Protein AF-B0C3Y3-F1 (afdb_monomer)

pLDDT: mean 76.63, std 17.29, range [34.5, 96.25]

Secondary structure (DSSP, 8-state):
-PPPPHHHHHHHHHHHHHHT---HHHHHHHHHHHHH-TTHHHHHHHHHHHHHHHHHHS---PPPHHHHHHHHHHHHHTTS-----------TT-SSS-SSHHHHHHHHHHHHHHHHHHHHHHHHHHHHHHHHHHTS-----------------HHHHHHHHHHHHHHHHHHHHHHHTGGGS-SEE-S-HHHHHHHHHTTS---S-EEEE-SS-EEEEEEEEEEETTEEEEEEEEEETTTEEEEEEEEE--SS--S----SSPEEE--TTS-EEEEEE-SSEEEEEEES--HHHHHHHHHSEEEE--

Structure (mmCIF, N/CA/C/O backbone):
data_AF-B0C3Y3-F1
#
_entry.id   AF-B0C3Y3-F1
#
loop_
_atom_site.group_PDB
_atom_site.id
_atom_site.type_symbol
_atom_site.label_atom_id
_atom_site.label_alt_id
_atom_site.label_comp_id
_atom_site.label_asym_id
_atom_site.label_entity_id
_atom_site.label_seq_id
_atom_site.pdbx_PDB_ins_code
_atom_site.Cartn_x
_atom_site.Cartn_y
_atom_site.Cartn_z
_atom_site.occupancy
_atom_site.B_iso_or_equiv
_atom_site.auth_seq_id
_atom_site.auth_comp_id
_atom_site.auth_asym_id
_atom_site.auth_atom_id
_atom_site.pdbx_PDB_model_num
ATOM 1 N N . MET A 1 1 ? 29.833 -13.626 37.770 1.00 50.88 1 MET A N 1
ATOM 2 C CA . MET A 1 1 ? 28.924 -13.209 36.690 1.00 50.88 1 MET A CA 1
ATOM 3 C C . MET A 1 1 ? 28.520 -11.794 37.023 1.00 50.88 1 MET A C 1
ATOM 5 O O . MET A 1 1 ? 27.869 -11.599 38.037 1.00 50.88 1 MET A O 1
ATOM 9 N N . VAL A 1 2 ? 29.084 -10.821 36.314 1.00 52.88 2 VAL A N 1
ATOM 10 C CA . VAL A 1 2 ? 28.681 -9.417 36.439 1.00 52.88 2 VAL A CA 1
ATOM 11 C C . VAL A 1 2 ? 27.535 -9.266 35.455 1.00 52.88 2 VAL A C 1
ATOM 13 O O . VAL A 1 2 ? 27.749 -9.551 34.278 1.00 52.88 2 VAL A O 1
ATOM 16 N N . ASP A 1 3 ? 26.340 -8.926 35.932 1.00 60.44 3 ASP A N 1
ATOM 17 C CA . ASP A 1 3 ? 25.244 -8.587 35.026 1.00 60.44 3 ASP A CA 1
ATOM 18 C C . ASP A 1 3 ? 25.694 -7.401 34.163 1.00 60.44 3 ASP A C 1
ATOM 20 O O . ASP A 1 3 ? 26.175 -6.403 34.721 1.00 60.44 3 ASP A O 1
ATOM 24 N N . PRO A 1 4 ? 25.614 -7.501 32.825 1.00 61.62 4 PRO A N 1
ATOM 25 C CA . PRO A 1 4 ? 25.906 -6.370 31.965 1.00 61.62 4 PRO A CA 1
ATOM 26 C C . PRO A 1 4 ? 24.985 -5.216 32.357 1.00 61.62 4 PRO A C 1
ATOM 28 O O . PRO A 1 4 ? 23.814 -5.403 32.695 1.00 61.62 4 PRO A O 1
ATOM 31 N N . THR A 1 5 ? 25.524 -4.000 32.355 1.00 74.31 5 THR A N 1
ATOM 32 C CA . THR A 1 5 ? 24.697 -2.818 32.581 1.00 74.31 5 THR A CA 1
ATOM 33 C C . THR A 1 5 ? 23.602 -2.758 31.505 1.00 74.31 5 THR A C 1
ATOM 35 O O . THR A 1 5 ? 23.842 -3.192 30.377 1.00 74.31 5 THR A O 1
ATOM 38 N N . PRO A 1 6 ? 22.413 -2.198 31.800 1.00 75.62 6 PRO A N 1
ATOM 39 C CA . PRO A 1 6 ? 21.292 -2.172 30.853 1.00 75.62 6 PRO A CA 1
ATOM 40 C C . PRO A 1 6 ? 21.661 -1.609 29.471 1.00 75.62 6 PRO A C 1
ATOM 42 O O . PRO A 1 6 ? 21.213 -2.116 28.451 1.00 75.62 6 PRO A O 1
ATOM 45 N N . HIS A 1 7 ? 22.558 -0.618 29.440 1.00 79.25 7 HIS A N 1
ATOM 46 C CA . HIS A 1 7 ? 23.090 -0.041 28.205 1.00 79.25 7 HIS A CA 1
ATOM 47 C C . HIS A 1 7 ? 23.823 -1.054 27.316 1.00 79.25 7 HIS A C 1
ATOM 49 O O . HIS A 1 7 ? 23.610 -1.073 26.110 1.00 79.25 7 HIS A O 1
ATOM 55 N N . HIS A 1 8 ? 24.639 -1.930 27.901 1.00 84.31 8 HIS A N 1
ATOM 56 C CA . HIS A 1 8 ? 25.396 -2.920 27.138 1.00 84.31 8 HIS A CA 1
ATOM 57 C C . HIS A 1 8 ? 24.478 -3.979 26.513 1.00 84.31 8 HIS A C 1
ATOM 59 O O . HIS A 1 8 ? 24.743 -4.462 25.416 1.00 84.31 8 HIS A O 1
ATOM 65 N N . ARG A 1 9 ? 23.373 -4.332 27.187 1.00 90.50 9 ARG A N 1
ATOM 66 C CA . ARG A 1 9 ? 22.387 -5.272 26.634 1.00 90.50 9 ARG A CA 1
ATOM 67 C C . ARG A 1 9 ? 21.650 -4.676 25.432 1.00 90.50 9 ARG A C 1
ATOM 69 O O . ARG A 1 9 ? 21.384 -5.389 24.471 1.00 90.50 9 ARG A O 1
ATOM 76 N N . PHE A 1 10 ? 21.366 -3.374 25.458 1.00 90.50 10 PHE A N 1
ATOM 77 C CA . PHE A 1 10 ? 20.758 -2.675 24.324 1.00 90.50 10 PHE A CA 1
ATOM 78 C C . PHE A 1 10 ? 21.654 -2.674 23.088 1.00 90.50 10 PHE A C 1
ATOM 80 O O . PHE A 1 10 ? 21.187 -3.021 22.005 1.00 90.50 10 PHE A O 1
ATOM 87 N N . GLU A 1 11 ? 22.931 -2.335 23.257 1.00 91.06 11 GLU A N 1
ATOM 88 C CA . GLU A 1 11 ? 23.907 -2.332 22.163 1.00 91.06 11 GLU A CA 1
ATOM 89 C C . GLU A 1 11 ? 24.081 -3.733 21.560 1.00 91.06 11 GLU A C 1
ATOM 91 O O . GLU A 1 11 ? 24.087 -3.890 20.341 1.00 91.06 11 GLU A O 1
ATOM 96 N N . GLU A 1 12 ? 24.154 -4.768 22.403 1.00 93.75 12 GLU A N 1
ATOM 97 C CA . GLU A 1 12 ? 24.284 -6.160 21.965 1.00 93.75 12 GLU A CA 1
ATOM 98 C C . GLU A 1 12 ? 23.075 -6.621 21.138 1.00 93.75 12 GLU A C 1
ATOM 100 O O . GLU A 1 12 ? 23.244 -7.161 20.041 1.00 93.75 12 GLU A O 1
ATOM 105 N N . LEU A 1 13 ? 21.856 -6.362 21.624 1.00 94.81 13 LEU A N 1
ATOM 106 C CA . LEU A 1 13 ? 20.635 -6.724 20.905 1.00 94.81 13 LEU A CA 1
ATOM 107 C C . LEU A 1 13 ? 20.490 -5.930 19.600 1.00 94.81 13 LEU A C 1
ATOM 109 O O . LEU A 1 13 ? 20.121 -6.504 18.577 1.00 94.81 13 LEU A O 1
ATOM 113 N N . ALA A 1 14 ? 20.819 -4.634 19.597 1.00 93.44 14 ALA A N 1
ATOM 114 C CA . ALA A 1 14 ? 20.788 -3.809 18.392 1.00 93.44 14 ALA A CA 1
ATOM 115 C C . ALA A 1 14 ? 21.810 -4.294 17.347 1.00 93.44 14 ALA A C 1
ATOM 117 O O . ALA A 1 14 ? 21.458 -4.498 16.183 1.00 93.44 14 ALA A O 1
ATO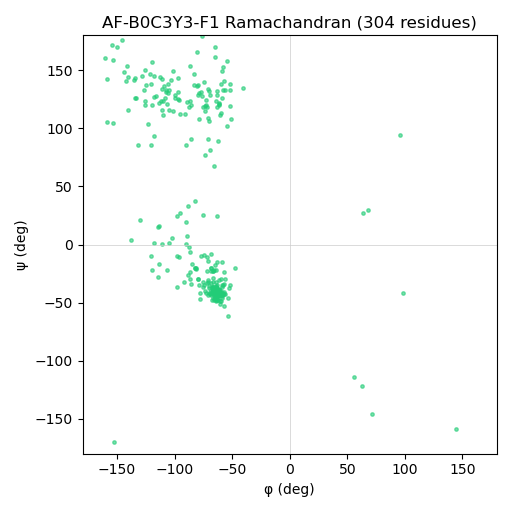M 118 N N . ALA A 1 15 ? 23.050 -4.575 17.755 1.00 93.75 15 ALA A N 1
ATOM 119 C CA . ALA A 1 15 ? 24.080 -5.118 16.872 1.00 93.75 15 ALA A CA 1
ATOM 120 C C . ALA A 1 15 ? 23.694 -6.498 16.324 1.00 93.75 15 ALA A C 1
ATOM 122 O O . ALA A 1 15 ? 23.781 -6.733 15.116 1.00 93.75 15 ALA A O 1
ATOM 123 N N . GLY A 1 16 ? 23.204 -7.397 17.181 1.00 92.75 16 GLY A N 1
ATOM 124 C CA . GLY A 1 16 ? 22.713 -8.706 16.758 1.00 92.75 16 GLY A CA 1
ATOM 125 C C . GLY A 1 16 ? 21.525 -8.597 15.798 1.00 92.75 16 GLY A C 1
ATOM 126 O O . GLY A 1 16 ? 21.456 -9.342 14.817 1.00 92.75 16 GLY A O 1
ATOM 127 N N . TYR A 1 17 ? 20.620 -7.637 16.017 1.00 91.56 17 TYR A N 1
ATOM 128 C CA . TYR A 1 17 ? 19.460 -7.393 15.155 1.00 91.56 17 TYR A CA 1
ATOM 129 C C . TYR A 1 17 ? 19.869 -6.956 13.746 1.00 91.56 17 TYR A C 1
ATOM 131 O O . TYR A 1 17 ? 19.309 -7.446 12.753 1.00 91.56 17 TYR A O 1
ATOM 139 N N . VAL A 1 18 ? 20.838 -6.042 13.661 1.00 91.38 18 VAL A N 1
ATOM 140 C CA . VAL A 1 18 ? 21.361 -5.510 12.398 1.00 91.38 18 VAL A CA 1
ATOM 141 C C . VAL A 1 18 ? 22.145 -6.585 11.641 1.00 91.38 18 VAL A C 1
ATOM 143 O O . VAL A 1 18 ? 21.937 -6.775 10.445 1.00 91.38 18 VAL A O 1
ATOM 146 N N . LEU A 1 19 ? 22.971 -7.361 12.345 1.00 90.25 19 LEU A N 1
ATOM 147 C CA . LEU A 1 19 ? 23.747 -8.461 11.762 1.00 90.25 19 LEU A CA 1
ATOM 148 C C . LEU A 1 19 ? 22.903 -9.704 11.429 1.00 90.25 19 LEU A C 1
ATOM 150 O O . LEU A 1 19 ? 23.406 -10.630 10.795 1.00 90.25 19 LEU A O 1
ATOM 154 N N . GLY A 1 20 ? 21.633 -9.745 11.848 1.00 87.56 20 GLY A N 1
ATOM 155 C CA . GLY A 1 20 ? 20.754 -10.900 11.650 1.00 87.56 20 GLY A CA 1
ATOM 156 C C . GLY A 1 20 ? 21.170 -12.128 12.466 1.00 87.56 20 GLY A C 1
ATOM 157 O O . GLY A 1 20 ? 20.936 -13.252 12.030 1.00 87.56 20 GLY A O 1
ATOM 158 N N . ASN A 1 21 ? 21.798 -11.912 13.624 1.00 92.88 21 ASN A N 1
ATOM 159 C CA . ASN A 1 21 ? 22.369 -12.948 14.486 1.00 92.88 21 ASN A CA 1
ATOM 160 C C . ASN A 1 21 ? 21.648 -13.083 15.843 1.00 92.88 21 ASN A C 1
ATOM 162 O O . ASN A 1 21 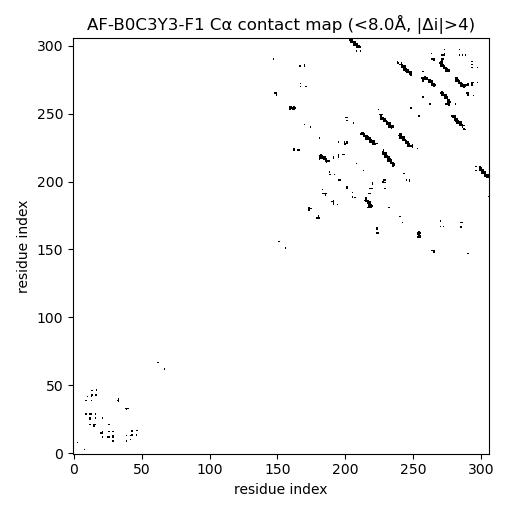? 22.206 -13.672 16.760 1.00 92.88 21 ASN A O 1
ATOM 166 N N . LEU A 1 22 ? 20.436 -12.535 15.985 1.00 88.38 22 LEU A N 1
ATOM 167 C CA . LEU A 1 22 ? 19.610 -12.786 17.171 1.00 88.38 22 LEU A CA 1
ATOM 168 C C . LEU A 1 22 ? 18.921 -14.139 17.064 1.00 88.38 22 LEU A C 1
ATOM 170 O O . LEU A 1 22 ? 18.356 -14.476 16.015 1.00 88.38 22 LEU A O 1
ATOM 174 N N . ASP A 1 23 ? 18.900 -14.878 18.166 1.00 89.06 23 ASP A N 1
ATOM 175 C CA . ASP A 1 23 ? 18.015 -16.028 18.284 1.00 89.06 23 ASP A CA 1
ATOM 176 C C . ASP A 1 23 ? 16.551 -15.606 18.536 1.00 89.06 23 ASP A C 1
ATOM 178 O O . ASP A 1 23 ? 16.190 -14.426 18.565 1.00 89.06 23 ASP A O 1
ATOM 182 N N . SER A 1 24 ? 15.657 -16.589 18.651 1.00 80.69 24 SER A N 1
ATOM 183 C CA . SER A 1 24 ? 14.227 -16.323 18.834 1.00 80.69 24 SER A CA 1
ATOM 184 C C . SER A 1 24 ? 13.877 -15.672 20.174 1.00 80.69 24 SER A C 1
ATOM 186 O O . SER A 1 24 ? 12.865 -14.976 20.247 1.00 80.69 24 SER A O 1
ATOM 188 N N . GLU A 1 25 ? 14.657 -15.929 21.224 1.00 91.56 25 GLU A N 1
ATOM 189 C CA . GLU A 1 25 ? 14.440 -15.369 22.561 1.00 91.56 25 GLU A CA 1
ATOM 190 C C . GLU A 1 25 ? 14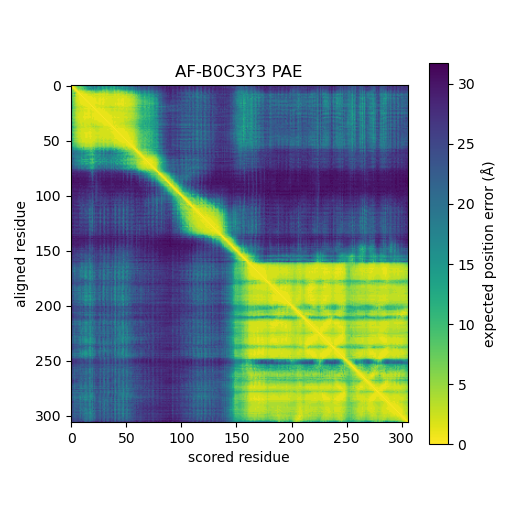.927 -13.918 22.598 1.00 91.56 25 GLU A C 1
ATOM 192 O O . GLU A 1 25 ? 14.169 -13.017 22.960 1.00 91.56 25 GLU A O 1
ATOM 197 N N . GLU A 1 26 ? 16.128 -13.669 22.080 1.00 92.62 26 GLU A N 1
ATOM 198 C CA . GLU A 1 26 ? 16.718 -12.334 21.972 1.00 92.62 26 GLU A CA 1
ATOM 199 C C . GLU A 1 26 ? 15.926 -11.414 21.033 1.00 92.62 26 GLU A C 1
ATOM 201 O O . GLU A 1 26 ? 15.759 -10.227 21.307 1.00 92.62 26 GLU A O 1
ATOM 206 N N . MET A 1 27 ? 15.379 -11.948 19.935 1.00 90.69 27 MET A N 1
ATOM 207 C CA . MET A 1 27 ? 14.507 -11.184 19.037 1.00 90.69 27 MET A CA 1
ATOM 208 C C . MET A 1 27 ? 13.215 -10.742 19.736 1.00 90.69 27 MET A C 1
ATOM 210 O O . MET A 1 27 ? 12.735 -9.632 19.495 1.00 90.69 27 MET A O 1
ATOM 214 N N . ALA A 1 28 ? 12.637 -11.592 20.590 1.00 86.19 28 ALA A N 1
ATOM 215 C CA . ALA A 1 28 ? 11.439 -11.245 21.349 1.00 86.19 28 ALA A CA 1
ATOM 216 C C . ALA A 1 28 ? 11.746 -10.175 22.410 1.00 86.19 28 ALA A C 1
ATOM 218 O O . ALA A 1 28 ? 10.988 -9.213 22.543 1.00 86.19 28 ALA A O 1
ATOM 219 N N . GLU A 1 29 ? 12.881 -10.307 23.101 1.00 92.69 29 GLU A N 1
ATOM 220 C CA . GLU A 1 29 ? 13.386 -9.313 24.054 1.00 92.69 29 GLU A CA 1
ATOM 221 C C . GLU A 1 29 ? 13.623 -7.958 23.371 1.00 92.69 29 GLU A C 1
ATOM 223 O O . GLU A 1 29 ? 13.107 -6.935 23.822 1.00 92.69 29 GLU A O 1
ATOM 228 N N . PHE A 1 30 ? 14.316 -7.951 22.228 1.00 90.44 30 PHE A N 1
ATOM 229 C CA . PHE A 1 30 ? 14.559 -6.742 21.443 1.00 90.44 30 PHE A CA 1
ATOM 230 C C . PHE A 1 30 ? 13.251 -6.064 21.011 1.00 90.44 30 PHE A C 1
ATOM 232 O O . PHE A 1 30 ? 13.114 -4.851 21.151 1.00 90.44 30 PHE A O 1
ATOM 239 N N . GLN A 1 31 ? 12.262 -6.827 20.530 1.00 83.31 31 GLN A N 1
ATOM 240 C CA . GLN A 1 31 ? 10.962 -6.273 20.132 1.00 83.31 31 GLN A CA 1
ATOM 241 C C . GLN A 1 31 ? 10.204 -5.652 21.305 1.00 83.31 31 GLN A C 1
ATOM 243 O O . GLN A 1 31 ? 9.592 -4.597 21.137 1.00 83.31 31 GLN A O 1
ATOM 248 N N . GLN A 1 32 ? 10.241 -6.280 22.481 1.00 88.38 32 GLN A N 1
ATOM 249 C CA . GLN A 1 32 ? 9.617 -5.722 23.676 1.00 88.38 32 GLN A CA 1
ATOM 250 C C . GLN A 1 32 ? 10.302 -4.412 24.086 1.00 88.38 32 GLN A C 1
ATOM 252 O O . GLN A 1 32 ? 9.635 -3.393 24.270 1.00 88.38 32 GLN A O 1
ATOM 257 N N . LEU A 1 33 ? 11.633 -4.415 24.155 1.00 90.62 33 LEU A N 1
ATOM 258 C CA . LEU A 1 33 ? 12.414 -3.238 24.527 1.00 90.62 33 LEU A CA 1
ATOM 259 C C . LEU A 1 33 ? 12.262 -2.096 23.520 1.00 90.62 33 LEU A C 1
ATOM 261 O O . LEU A 1 33 ? 12.193 -0.941 23.923 1.00 90.62 33 LEU A O 1
ATOM 265 N N . ALA A 1 34 ? 12.134 -2.395 22.228 1.00 85.50 34 ALA A N 1
ATOM 266 C CA . ALA A 1 34 ? 11.924 -1.395 21.185 1.00 85.50 34 ALA A CA 1
ATOM 267 C C . ALA A 1 34 ? 10.558 -0.685 21.282 1.00 85.50 34 ALA A C 1
ATOM 269 O O . ALA A 1 34 ? 10.409 0.427 20.773 1.00 85.50 34 ALA A O 1
ATOM 270 N N . VAL A 1 35 ? 9.560 -1.303 21.929 1.00 82.38 35 VAL A N 1
ATOM 271 C CA . VAL A 1 35 ? 8.275 -0.653 22.249 1.00 82.38 35 VAL A CA 1
ATOM 272 C C . VAL A 1 35 ? 8.425 0.277 23.452 1.00 82.38 35 VAL A C 1
ATOM 274 O O . VAL A 1 35 ? 7.875 1.377 23.453 1.00 82.38 35 VAL A O 1
ATOM 277 N N . GLU A 1 36 ? 9.166 -0.158 24.470 1.00 87.44 36 GLU A N 1
ATOM 278 C CA . GLU A 1 36 ? 9.380 0.597 25.710 1.00 87.44 36 GLU A CA 1
ATOM 279 C C . GLU A 1 36 ? 10.365 1.768 25.519 1.00 87.44 36 GLU A C 1
ATOM 281 O O . GLU A 1 36 ? 10.204 2.829 26.126 1.00 87.44 36 GLU A O 1
ATOM 286 N N . HIS A 1 37 ? 11.345 1.608 24.626 1.00 88.94 37 HIS A N 1
ATOM 287 C CA . HIS A 1 37 ? 12.416 2.562 24.351 1.00 88.94 37 HIS A CA 1
ATOM 288 C C . HIS A 1 37 ? 12.584 2.797 22.841 1.00 88.94 37 HIS A C 1
ATOM 290 O O . HIS A 1 37 ? 13.457 2.195 22.213 1.00 88.94 37 HIS A O 1
ATOM 296 N N . PRO A 1 38 ? 11.810 3.723 22.241 1.00 82.31 38 PRO A N 1
ATOM 297 C CA . PRO A 1 38 ? 11.892 4.014 20.808 1.00 82.31 38 PRO A CA 1
ATOM 298 C C . PRO A 1 38 ? 13.286 4.439 20.315 1.00 82.31 38 PRO A C 1
ATOM 300 O O . PRO A 1 38 ? 13.600 4.221 19.150 1.00 82.31 38 PRO A O 1
ATOM 303 N N . SER A 1 39 ? 14.143 4.974 21.195 1.00 84.81 39 SER A N 1
ATOM 304 C CA . SER A 1 39 ? 15.531 5.349 20.880 1.00 84.81 39 SER A CA 1
ATOM 305 C C . SER A 1 39 ? 16.426 4.166 20.483 1.00 84.81 39 SER A C 1
ATOM 307 O O . SER A 1 39 ? 17.491 4.374 19.915 1.00 84.81 39 SER A O 1
ATOM 309 N N . LEU A 1 40 ? 16.012 2.918 20.744 1.00 87.06 40 LEU A N 1
ATOM 310 C CA . LEU A 1 40 ? 16.697 1.726 20.222 1.00 87.06 40 LEU A CA 1
ATOM 311 C C . LEU A 1 40 ? 16.725 1.698 18.689 1.00 87.06 40 LEU A C 1
ATOM 313 O O . LEU A 1 40 ? 17.664 1.163 18.102 1.00 87.06 40 LEU A O 1
ATOM 317 N N . TRP A 1 41 ? 15.721 2.284 18.031 1.00 83.62 41 TRP A N 1
ATOM 318 C CA . TRP A 1 41 ? 15.701 2.374 16.573 1.00 83.62 41 TRP A CA 1
ATOM 319 C C . TRP A 1 41 ? 16.742 3.351 16.030 1.00 83.62 41 TRP A C 1
ATOM 321 O O . TRP A 1 41 ? 17.278 3.104 14.951 1.00 83.62 41 TRP A O 1
ATOM 331 N N . ASP A 1 42 ? 17.076 4.397 16.790 1.00 83.69 42 ASP A N 1
ATOM 332 C CA . ASP A 1 42 ? 18.140 5.336 16.427 1.00 83.69 42 ASP A CA 1
ATOM 333 C C . ASP A 1 42 ? 19.511 4.638 16.463 1.00 83.69 42 ASP A C 1
ATOM 335 O O . ASP A 1 42 ? 20.316 4.794 15.544 1.00 83.69 42 ASP A O 1
ATOM 339 N N . GLU A 1 43 ? 19.745 3.789 17.470 1.00 88.12 43 GLU A N 1
ATOM 340 C CA . GLU A 1 43 ? 20.974 2.990 17.589 1.00 88.12 43 GLU A CA 1
ATOM 341 C C . GLU A 1 43 ? 21.104 1.971 16.445 1.00 88.12 43 GLU A C 1
ATOM 343 O O . GLU A 1 43 ? 22.147 1.861 15.800 1.00 88.12 43 GLU A O 1
ATOM 348 N N . VAL A 1 44 ? 20.013 1.265 16.125 1.00 90.44 44 VAL A N 1
ATOM 349 C CA . VAL A 1 44 ? 19.956 0.348 14.974 1.00 90.44 44 VAL A CA 1
ATOM 350 C C . VAL A 1 44 ? 20.254 1.075 13.664 1.00 90.44 44 VAL A C 1
ATOM 352 O O . VAL A 1 44 ? 20.976 0.538 12.822 1.00 90.44 44 VAL A O 1
ATOM 355 N N . ALA A 1 45 ? 19.726 2.288 13.484 1.00 82.19 45 ALA A N 1
ATOM 356 C CA . ALA A 1 45 ? 19.988 3.089 12.294 1.00 82.19 45 ALA A CA 1
ATOM 357 C C . ALA A 1 45 ? 21.476 3.467 12.178 1.00 82.19 45 ALA A C 1
ATOM 359 O O . ALA A 1 45 ? 22.060 3.286 11.109 1.00 82.19 45 ALA A O 1
ATOM 360 N N . GLY A 1 46 ? 22.109 3.906 13.272 1.00 87.88 46 GLY A N 1
ATOM 361 C CA . GLY A 1 46 ? 23.540 4.241 13.288 1.00 87.88 46 GLY A CA 1
ATOM 362 C C . GLY A 1 46 ? 24.454 3.033 13.034 1.00 87.88 46 GLY A C 1
ATOM 363 O O . GLY A 1 46 ? 25.432 3.116 12.281 1.00 87.88 46 GLY A O 1
ATOM 364 N N . LEU A 1 47 ? 24.115 1.873 13.604 1.00 91.06 47 LEU A N 1
ATOM 365 C CA . LEU A 1 47 ? 24.836 0.620 13.360 1.00 91.06 47 LEU A CA 1
ATOM 366 C C . LEU A 1 47 ? 24.705 0.154 11.904 1.00 91.06 47 LEU A C 1
ATOM 368 O O . LEU A 1 47 ? 25.682 -0.313 11.314 1.00 91.06 47 LEU A O 1
ATOM 372 N N . GLN A 1 48 ? 23.522 0.310 11.305 1.00 82.69 48 GLN A N 1
ATOM 373 C CA . GLN A 1 48 ? 23.305 -0.006 9.894 1.00 82.69 48 GLN A CA 1
ATOM 374 C C . GLN A 1 48 ? 24.125 0.910 8.979 1.00 82.69 48 GLN A C 1
ATOM 376 O O . GLN A 1 48 ? 24.793 0.413 8.076 1.00 82.69 48 GLN A O 1
ATOM 381 N N . GLU A 1 49 ? 24.134 2.221 9.239 1.00 83.31 49 GLU A N 1
ATOM 382 C CA . GLU A 1 49 ? 24.949 3.178 8.479 1.00 83.31 49 GLU A CA 1
ATOM 383 C C . GLU A 1 49 ? 26.435 2.793 8.524 1.00 83.31 49 GLU A C 1
ATOM 385 O O . GLU A 1 49 ? 27.123 2.778 7.503 1.00 83.31 49 GLU A O 1
ATOM 390 N N . THR A 1 50 ? 26.922 2.387 9.698 1.00 91.44 50 THR A N 1
ATOM 391 C CA . THR A 1 50 ? 28.305 1.922 9.865 1.00 91.44 50 THR A CA 1
ATOM 392 C C . THR A 1 50 ? 28.596 0.667 9.033 1.00 91.44 50 THR A C 1
ATOM 394 O O . THR A 1 50 ? 29.664 0.563 8.425 1.00 91.44 50 THR A O 1
ATOM 397 N N . LEU A 1 51 ? 27.658 -0.283 8.969 1.00 87.25 51 LEU A N 1
ATOM 398 C CA . LEU A 1 51 ? 27.795 -1.495 8.154 1.00 87.25 51 LEU A CA 1
ATOM 399 C C . LEU A 1 51 ? 27.811 -1.201 6.654 1.00 87.25 51 LEU A C 1
ATOM 401 O O . LEU A 1 51 ? 28.607 -1.804 5.932 1.00 87.25 51 LEU A O 1
ATOM 405 N N . ASP A 1 52 ? 27.004 -0.247 6.200 1.00 81.69 52 ASP A N 1
ATOM 406 C CA . ASP A 1 52 ? 26.936 0.160 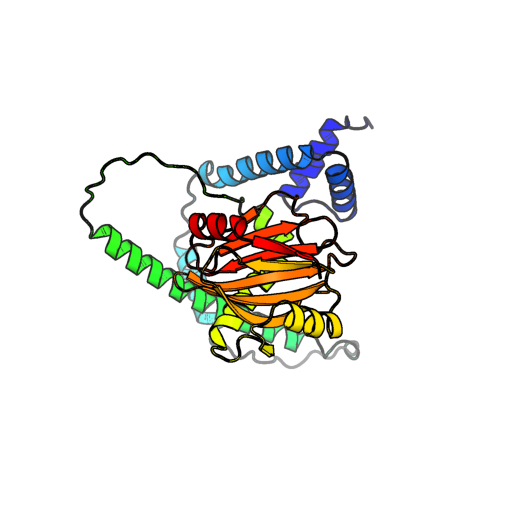4.793 1.00 81.69 52 ASP A CA 1
ATOM 407 C C . ASP A 1 52 ? 28.241 0.827 4.322 1.00 81.69 52 ASP A C 1
ATOM 409 O O . ASP A 1 52 ? 28.572 0.800 3.133 1.00 81.69 52 ASP A O 1
ATOM 413 N N . LEU A 1 53 ? 29.031 1.372 5.254 1.00 87.94 53 LEU A N 1
ATOM 414 C CA . LEU A 1 53 ? 30.352 1.938 4.979 1.00 87.94 53 LEU A CA 1
ATOM 415 C C . LEU A 1 53 ? 31.467 0.881 4.901 1.00 87.94 53 LEU A C 1
ATOM 417 O O . LEU A 1 53 ? 32.504 1.139 4.279 1.00 87.94 53 LEU A O 1
ATOM 421 N N . LEU A 1 54 ? 31.282 -0.316 5.475 1.00 85.25 54 LEU A N 1
ATOM 422 C CA . LEU A 1 54 ? 32.330 -1.349 5.506 1.00 85.25 54 LEU A CA 1
ATOM 423 C C . LEU A 1 54 ? 32.838 -1.772 4.120 1.00 85.25 54 LEU A C 1
ATOM 425 O O . LEU A 1 54 ? 34.056 -1.887 3.973 1.00 85.25 54 LEU A O 1
ATOM 429 N N . PRO A 1 55 ? 31.994 -1.974 3.087 1.00 83.81 55 PRO A N 1
ATOM 430 C CA . PRO A 1 55 ? 32.470 -2.344 1.756 1.00 83.81 55 PRO A CA 1
ATOM 431 C C . PRO A 1 55 ? 33.480 -1.353 1.164 1.00 83.81 55 PRO A C 1
ATOM 433 O O . PRO A 1 55 ? 34.354 -1.766 0.409 1.00 83.81 55 PRO A O 1
ATOM 436 N N . PHE A 1 56 ? 33.396 -0.070 1.528 1.00 80.00 56 PHE A N 1
ATOM 437 C CA . PHE A 1 56 ? 34.307 0.975 1.051 1.00 80.00 56 PHE A CA 1
ATOM 438 C C . PHE A 1 56 ? 35.626 1.032 1.830 1.00 80.00 56 PHE A C 1
ATOM 440 O O . PHE A 1 56 ? 36.612 1.573 1.334 1.00 80.00 56 PHE A O 1
ATOM 447 N N . ALA A 1 57 ? 35.654 0.479 3.044 1.00 79.62 57 ALA A N 1
ATOM 448 C CA . ALA A 1 57 ? 36.858 0.379 3.864 1.00 79.62 57 ALA A CA 1
ATOM 449 C C . ALA A 1 57 ? 37.703 -0.863 3.526 1.00 79.62 57 ALA A C 1
ATOM 451 O O . ALA A 1 57 ? 38.877 -0.940 3.899 1.00 79.62 57 ALA A O 1
ATOM 452 N N . LEU A 1 58 ? 37.122 -1.843 2.830 1.00 77.69 58 LEU A N 1
ATOM 453 C CA . LEU A 1 58 ? 37.831 -3.035 2.383 1.00 77.69 58 LEU A CA 1
ATOM 454 C C . LEU A 1 58 ? 38.630 -2.727 1.114 1.00 77.69 58 LEU A C 1
ATOM 456 O O . LEU A 1 58 ? 38.138 -2.097 0.182 1.00 77.69 58 LEU A O 1
ATOM 460 N N . ALA A 1 59 ? 39.876 -3.204 1.060 1.00 76.06 59 ALA A N 1
ATOM 461 C CA . ALA A 1 59 ? 40.657 -3.143 -0.168 1.00 76.06 59 ALA A CA 1
ATOM 462 C C . ALA A 1 59 ? 39.909 -3.889 -1.280 1.00 76.06 59 ALA A C 1
ATOM 464 O O . ALA A 1 59 ? 39.457 -5.016 -1.060 1.00 76.06 59 ALA A O 1
ATOM 465 N N . GLU A 1 60 ? 39.802 -3.280 -2.465 1.00 69.56 60 GLU A N 1
ATOM 466 C CA . GLU A 1 60 ? 39.198 -3.919 -3.633 1.00 69.56 60 GLU A CA 1
ATOM 467 C C . GLU A 1 60 ? 39.892 -5.262 -3.902 1.00 69.56 60 GLU A C 1
ATOM 469 O O . GLU A 1 60 ? 41.001 -5.333 -4.437 1.00 69.56 60 GLU A O 1
ATOM 474 N N . SER A 1 61 ? 39.247 -6.361 -3.509 1.00 70.75 61 SER A N 1
ATOM 475 C CA . SER A 1 61 ? 39.733 -7.688 -3.847 1.00 70.75 61 SER A CA 1
ATOM 476 C C . SER A 1 61 ? 39.330 -7.958 -5.287 1.00 70.75 61 SER A C 1
ATOM 478 O O . SER A 1 61 ? 38.150 -8.162 -5.584 1.00 70.75 61 SER A O 1
ATOM 480 N N . GLN A 1 62 ? 40.302 -7.952 -6.194 1.00 65.31 62 GLN A N 1
ATOM 481 C CA . GLN A 1 62 ? 40.048 -8.344 -7.570 1.00 65.31 62 GLN A CA 1
ATOM 482 C C . GLN A 1 62 ? 39.612 -9.820 -7.565 1.00 65.31 62 GLN A C 1
ATOM 484 O O . GLN A 1 62 ? 40.378 -10.679 -7.112 1.00 65.31 62 GLN A O 1
ATOM 489 N N . PRO A 1 63 ? 38.388 -10.152 -8.014 1.00 69.75 63 PRO A N 1
ATOM 490 C CA . PRO A 1 63 ? 37.959 -11.540 -8.062 1.00 69.75 63 PRO A CA 1
ATOM 491 C C . PRO A 1 63 ? 38.914 -12.316 -8.970 1.00 69.75 63 PRO A C 1
ATOM 493 O O . PRO A 1 63 ? 39.316 -11.815 -10.023 1.00 69.75 63 PRO A O 1
ATOM 496 N N . GLN A 1 64 ? 39.293 -13.536 -8.569 1.00 80.88 64 GLN A N 1
ATOM 497 C CA . GLN A 1 64 ? 40.186 -14.359 -9.386 1.00 80.88 64 GLN A CA 1
ATOM 498 C C . GLN A 1 64 ? 39.622 -14.458 -10.817 1.00 80.88 64 GLN A C 1
ATOM 500 O O . GLN A 1 64 ? 38.435 -14.761 -10.960 1.00 80.88 64 GLN A O 1
ATOM 505 N N . PRO A 1 65 ? 40.426 -14.253 -11.878 1.00 71.44 65 PRO A N 1
ATOM 506 C CA . PRO A 1 65 ? 39.934 -14.257 -13.262 1.00 71.44 65 PRO A CA 1
ATOM 507 C C . PRO A 1 65 ? 39.144 -15.529 -13.609 1.00 71.44 65 PRO A C 1
ATOM 509 O O . PRO A 1 65 ? 38.083 -15.479 -14.230 1.00 71.44 65 PRO A O 1
ATOM 512 N N . SER A 1 66 ? 39.598 -16.665 -13.072 1.00 79.38 66 SER A N 1
ATOM 513 C CA . SER A 1 66 ? 38.960 -17.971 -13.236 1.00 79.38 66 SER A CA 1
ATOM 514 C C . SER A 1 66 ? 37.637 -18.131 -12.479 1.00 79.38 66 SER A C 1
ATOM 516 O O . SER A 1 66 ? 36.917 -19.094 -12.726 1.00 79.38 66 SER A O 1
ATOM 518 N N . ALA A 1 67 ? 37.297 -17.252 -11.531 1.00 76.94 67 ALA A N 1
ATOM 519 C CA . ALA A 1 67 ? 36.017 -17.286 -10.820 1.00 76.94 67 ALA A CA 1
ATOM 520 C C . ALA A 1 67 ? 34.877 -16.811 -11.727 1.00 76.94 67 ALA A C 1
ATOM 522 O O . ALA A 1 67 ? 33.818 -17.432 -11.754 1.00 76.94 67 ALA A O 1
ATOM 523 N N . ARG A 1 68 ? 35.123 -15.777 -12.542 1.00 75.62 68 ARG A N 1
ATOM 524 C CA . ARG A 1 68 ? 34.160 -15.299 -13.541 1.00 75.62 68 ARG A CA 1
ATOM 525 C C . ARG A 1 68 ? 33.889 -16.366 -14.598 1.00 75.62 68 ARG A C 1
ATOM 527 O O . ARG A 1 68 ? 32.735 -16.648 -14.901 1.00 75.62 68 ARG A O 1
ATOM 534 N N . GLU A 1 69 ? 34.947 -16.988 -15.111 1.00 81.06 69 GLU A N 1
ATOM 535 C CA . GLU A 1 69 ? 34.852 -18.076 -16.091 1.00 81.06 69 GLU A CA 1
ATOM 536 C C . GLU A 1 69 ? 34.151 -19.305 -15.504 1.00 81.06 69 GLU A C 1
ATOM 538 O O . GLU A 1 69 ? 33.258 -19.853 -16.145 1.00 81.06 69 GLU A O 1
ATOM 543 N N . ARG A 1 70 ? 34.463 -19.685 -14.256 1.00 79.81 70 ARG A N 1
ATOM 544 C CA . ARG A 1 70 ? 33.760 -20.765 -13.546 1.00 79.81 70 ARG A CA 1
ATOM 545 C C . ARG A 1 70 ? 32.287 -20.447 -13.309 1.00 79.81 70 ARG A C 1
ATOM 547 O O . ARG A 1 70 ? 31.461 -21.335 -13.483 1.00 79.81 70 ARG A O 1
ATOM 554 N N . MET A 1 71 ? 31.931 -19.210 -12.961 1.00 75.19 71 MET A N 1
ATOM 555 C CA . MET A 1 71 ? 30.528 -18.800 -12.820 1.00 75.19 71 MET A CA 1
ATOM 556 C C . MET A 1 71 ? 29.789 -18.852 -14.163 1.00 75.19 71 MET A C 1
ATOM 558 O O . MET A 1 71 ? 28.678 -19.375 -14.223 1.00 75.19 71 MET A O 1
ATOM 562 N N . MET A 1 72 ? 30.421 -18.396 -15.251 1.00 78.06 72 MET A N 1
ATOM 563 C CA . MET A 1 72 ? 29.850 -18.478 -16.601 1.00 78.06 72 MET A CA 1
ATOM 564 C C . MET A 1 72 ? 29.702 -19.928 -17.080 1.00 78.06 72 MET A C 1
ATOM 566 O O . MET A 1 72 ? 28.652 -20.286 -17.608 1.00 78.06 72 MET A O 1
ATOM 570 N N . GLN A 1 73 ? 30.700 -20.784 -16.849 1.00 78.88 73 GLN A N 1
ATOM 571 C CA . GLN A 1 73 ? 30.623 -22.210 -17.175 1.00 78.88 73 GLN A CA 1
ATOM 572 C C . GLN A 1 73 ? 29.588 -22.941 -16.321 1.00 78.88 73 GLN A C 1
ATOM 574 O O . GLN A 1 73 ? 28.842 -23.757 -16.852 1.00 78.88 73 GLN A O 1
ATOM 579 N N . THR A 1 74 ? 29.483 -22.640 -15.025 1.00 75.00 74 THR A N 1
ATOM 580 C CA . THR A 1 74 ? 28.486 -23.273 -14.145 1.00 75.00 74 THR A CA 1
ATOM 581 C C . THR A 1 74 ? 27.066 -22.888 -14.569 1.00 75.00 74 THR A C 1
ATOM 583 O O . THR A 1 74 ? 26.209 -23.763 -14.670 1.00 75.00 74 THR A O 1
ATOM 586 N N . ALA A 1 75 ? 26.839 -21.619 -14.932 1.00 69.56 75 ALA A N 1
ATOM 587 C CA . ALA A 1 75 ? 25.560 -21.157 -15.475 1.00 69.56 75 ALA A CA 1
ATOM 588 C C . ALA A 1 75 ? 25.215 -21.815 -16.829 1.00 69.56 75 ALA A C 1
ATOM 590 O O . ALA A 1 75 ? 24.057 -22.151 -17.078 1.00 69.56 75 ALA A O 1
ATOM 591 N N . GLN A 1 76 ? 26.212 -22.051 -17.691 1.00 71.44 76 GLN A N 1
ATOM 592 C CA . GLN A 1 76 ? 26.013 -22.720 -18.985 1.00 71.44 76 GLN A CA 1
ATOM 593 C C . GLN A 1 76 ? 25.803 -24.238 -18.850 1.00 71.44 76 GLN A C 1
ATOM 595 O O . GLN A 1 76 ? 24.986 -24.812 -19.565 1.00 71.44 76 GLN A O 1
ATOM 600 N N . THR A 1 77 ? 26.492 -24.893 -17.912 1.00 60.75 77 THR A N 1
ATOM 601 C CA . THR A 1 77 ? 26.452 -26.359 -17.751 1.00 60.75 77 THR A CA 1
ATOM 602 C C . THR A 1 77 ? 25.197 -26.826 -17.004 1.00 60.75 77 THR A C 1
ATOM 604 O O . THR A 1 77 ? 24.670 -27.895 -17.300 1.00 60.75 77 THR A O 1
ATOM 607 N N . GLN A 1 78 ? 24.633 -26.007 -16.106 1.00 55.09 78 GLN A N 1
ATOM 608 C CA . GLN A 1 78 ? 23.357 -26.315 -15.436 1.00 55.09 78 GLN A CA 1
ATOM 609 C C . GLN A 1 78 ? 22.128 -26.280 -16.360 1.00 55.09 78 GLN A C 1
ATOM 611 O O . GLN A 1 78 ? 21.054 -26.713 -15.952 1.00 55.09 78 GLN A O 1
ATOM 616 N N . SER A 1 79 ? 22.273 -25.824 -17.608 1.00 53.78 79 SER A N 1
ATOM 617 C CA . SER A 1 79 ? 21.170 -25.763 -18.575 1.00 53.78 79 SER A CA 1
ATOM 618 C C . SER A 1 79 ? 21.006 -27.028 -19.440 1.00 53.78 79 SER A C 1
ATOM 620 O O . SER A 1 79 ? 20.107 -27.046 -20.278 1.00 53.78 79 SER A O 1
ATOM 622 N N . ALA A 1 80 ? 21.833 -28.080 -19.283 1.00 50.53 80 ALA A N 1
ATOM 623 C CA . ALA A 1 80 ? 21.908 -29.149 -20.296 1.00 50.53 80 ALA A CA 1
ATOM 624 C C . ALA A 1 80 ? 21.968 -30.622 -19.829 1.00 50.53 80 ALA A C 1
ATOM 626 O O . ALA A 1 80 ? 22.056 -31.491 -20.696 1.00 50.53 80 ALA A O 1
ATOM 627 N N . GLU A 1 81 ? 21.871 -30.967 -18.538 1.00 44.03 81 GLU A N 1
ATOM 628 C CA . GLU A 1 81 ? 21.865 -32.390 -18.137 1.00 44.03 81 GLU A CA 1
ATOM 629 C C . GLU A 1 81 ? 20.509 -32.883 -17.596 1.00 44.03 81 GLU A C 1
ATOM 631 O O . GLU A 1 81 ? 20.072 -32.458 -16.524 1.00 44.03 81 GLU A O 1
ATOM 636 N N . PRO A 1 82 ? 19.841 -33.841 -18.275 1.00 46.66 82 PRO A N 1
ATOM 637 C CA . PRO A 1 82 ? 18.796 -34.635 -17.652 1.00 46.66 82 PRO A CA 1
ATOM 638 C C . PRO A 1 82 ? 19.449 -35.606 -16.662 1.00 46.66 82 PRO A C 1
ATOM 640 O O . PRO A 1 82 ? 20.236 -36.474 -17.048 1.00 46.66 82 PRO A O 1
ATOM 643 N N . PHE A 1 83 ? 19.109 -35.468 -15.379 1.00 44.03 83 PHE A N 1
ATOM 644 C CA . PHE A 1 83 ? 19.546 -36.369 -14.313 1.00 44.03 83 PHE A CA 1
ATOM 645 C C . PHE A 1 83 ? 19.269 -37.835 -14.691 1.00 44.03 83 PHE A C 1
ATOM 647 O O . PHE A 1 83 ? 18.125 -38.295 -14.688 1.00 44.03 83 PHE A O 1
ATOM 654 N N . LYS A 1 84 ? 20.328 -38.597 -14.994 1.00 46.16 84 LYS A N 1
ATOM 655 C CA . LYS A 1 84 ? 20.254 -40.058 -15.095 1.00 46.16 84 LYS A CA 1
ATOM 656 C C . LYS A 1 84 ? 20.070 -40.626 -13.691 1.00 46.16 84 LYS A C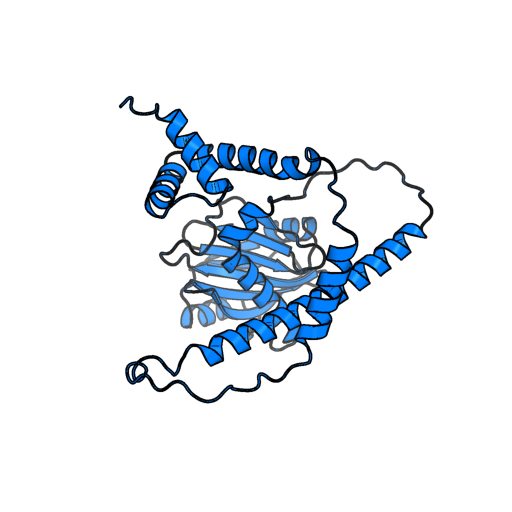 1
ATOM 658 O O . LYS A 1 84 ? 20.991 -40.612 -12.878 1.00 46.16 84 LYS A O 1
ATOM 663 N N . ALA A 1 85 ? 18.874 -41.139 -13.422 1.00 43.47 85 ALA A N 1
ATOM 664 C CA . ALA A 1 85 ? 18.581 -41.904 -12.220 1.00 43.47 85 ALA A CA 1
ATOM 665 C C . ALA A 1 85 ? 19.468 -43.162 -12.178 1.00 43.47 85 ALA A C 1
ATOM 667 O O . ALA A 1 85 ? 19.318 -44.073 -12.993 1.00 43.47 85 ALA A O 1
ATOM 668 N N . SER A 1 86 ? 20.411 -43.194 -11.237 1.00 46.19 86 SER A N 1
ATOM 669 C CA . SER A 1 86 ? 21.185 -44.393 -10.913 1.00 46.19 86 SER A CA 1
ATOM 670 C C . SER A 1 86 ? 20.267 -45.423 -10.244 1.00 46.19 86 SER A C 1
ATOM 672 O O . SER A 1 86 ? 19.570 -45.070 -9.285 1.00 46.19 86 SER A O 1
ATOM 674 N N . PRO A 1 87 ? 20.224 -46.685 -10.705 1.00 51.28 87 PRO A N 1
ATOM 675 C CA . PRO A 1 87 ? 19.494 -47.720 -10.010 1.00 51.28 87 PRO A CA 1
ATOM 676 C C . PRO A 1 87 ? 20.360 -48.291 -8.882 1.00 51.28 87 PRO A C 1
ATOM 678 O O . PRO A 1 87 ? 21.561 -48.494 -9.039 1.00 51.28 87 PRO A O 1
ATOM 681 N N . ASN A 1 88 ? 19.681 -48.684 -7.806 1.00 48.53 88 ASN A N 1
ATOM 682 C CA . ASN A 1 88 ? 20.103 -49.706 -6.847 1.00 48.53 88 ASN A CA 1
ATOM 683 C C . ASN A 1 88 ? 20.810 -49.235 -5.559 1.00 48.53 88 ASN A C 1
ATOM 685 O O . ASN A 1 88 ? 22.031 -49.174 -5.459 1.00 48.53 88 ASN A O 1
ATOM 689 N N . SER A 1 89 ? 20.010 -49.065 -4.504 1.00 41.19 89 SER A N 1
ATOM 690 C CA . SER A 1 89 ? 20.383 -49.510 -3.158 1.00 41.19 89 SER A CA 1
ATOM 691 C C . SER A 1 89 ? 19.113 -49.784 -2.356 1.00 41.19 89 SER A C 1
ATOM 693 O O . SER A 1 89 ? 18.380 -48.881 -1.953 1.00 41.19 89 SER A O 1
ATOM 695 N N . GLN A 1 90 ? 18.814 -51.068 -2.195 1.00 53.88 90 GLN A N 1
ATOM 696 C CA . GLN A 1 90 ? 17.701 -51.569 -1.404 1.00 53.88 90 GLN A CA 1
ATOM 697 C C . GLN A 1 90 ? 17.981 -51.338 0.087 1.00 53.88 90 GLN A C 1
ATOM 699 O O . GLN A 1 90 ? 18.769 -52.058 0.698 1.00 53.88 90 GLN A O 1
ATOM 704 N N . ARG A 1 91 ? 17.298 -50.366 0.703 1.00 59.56 91 ARG A N 1
ATOM 705 C CA . ARG A 1 91 ? 17.095 -50.327 2.161 1.00 59.56 91 ARG A CA 1
ATOM 706 C C . ARG A 1 91 ? 15.626 -50.018 2.489 1.00 59.56 91 ARG A C 1
ATOM 708 O O . ARG A 1 91 ? 15.093 -49.024 2.000 1.00 59.56 91 ARG A O 1
ATOM 715 N N . PRO A 1 92 ? 14.945 -50.843 3.307 1.00 55.97 92 PRO A N 1
ATOM 716 C CA . PRO A 1 92 ? 13.481 -50.866 3.385 1.00 55.97 92 PRO A CA 1
ATOM 717 C C . PRO A 1 92 ? 12.865 -49.882 4.402 1.00 55.97 92 PRO A C 1
ATOM 719 O O . PRO A 1 92 ? 11.823 -50.183 4.973 1.00 55.97 92 PRO A O 1
ATOM 722 N N . TRP A 1 93 ? 13.461 -48.708 4.637 1.00 40.69 93 TRP A N 1
ATOM 723 C CA . TRP A 1 93 ? 12.943 -47.721 5.612 1.00 40.69 93 TRP A CA 1
ATOM 724 C C . TRP A 1 93 ? 12.249 -46.491 4.990 1.00 40.69 93 TRP A C 1
ATOM 726 O O . TRP A 1 93 ? 11.755 -45.628 5.705 1.00 40.69 93 TRP A O 1
ATOM 736 N N . ALA A 1 94 ? 12.140 -46.410 3.661 1.00 48.88 94 ALA A N 1
ATOM 737 C CA . ALA A 1 94 ? 11.714 -45.192 2.956 1.00 48.88 94 ALA A CA 1
ATOM 738 C C . ALA A 1 94 ? 10.224 -45.132 2.547 1.00 48.88 94 ALA A C 1
ATOM 740 O O . ALA A 1 94 ? 9.878 -44.431 1.600 1.00 48.88 94 ALA A O 1
ATOM 741 N N . LYS A 1 95 ? 9.314 -45.851 3.217 1.00 49.19 95 LYS A N 1
ATOM 742 C CA . LYS A 1 95 ? 7.895 -45.898 2.799 1.00 49.19 95 LYS A CA 1
ATOM 743 C C . LYS A 1 95 ? 6.975 -44.818 3.393 1.00 49.19 95 LYS A C 1
ATOM 745 O O . LYS A 1 95 ? 5.781 -44.890 3.138 1.00 49.19 95 LYS A O 1
ATOM 750 N N . ILE A 1 96 ? 7.477 -43.813 4.124 1.00 53.75 96 ILE A N 1
ATOM 751 C CA . ILE A 1 96 ? 6.593 -42.797 4.751 1.00 53.75 96 ILE A CA 1
ATOM 752 C C . ILE A 1 96 ? 6.854 -41.334 4.314 1.00 53.75 96 ILE A C 1
ATOM 754 O O . ILE A 1 96 ? 5.989 -40.497 4.525 1.00 53.75 96 ILE A O 1
ATOM 758 N N . PHE A 1 97 ? 7.931 -40.993 3.588 1.00 47.84 97 PHE A N 1
ATOM 759 C CA . PHE A 1 97 ? 8.218 -39.576 3.239 1.00 47.84 97 PHE A CA 1
ATOM 760 C C . PHE A 1 97 ? 8.527 -39.274 1.755 1.00 47.84 97 PHE A C 1
ATOM 762 O O . PHE A 1 97 ? 9.100 -38.240 1.427 1.00 47.84 97 PHE A O 1
ATOM 769 N N . GLY A 1 98 ? 8.129 -40.140 0.822 1.00 44.84 98 GLY A N 1
ATOM 770 C CA . GLY A 1 98 ? 8.583 -40.079 -0.579 1.00 44.84 98 GLY A CA 1
ATOM 771 C C . GLY A 1 98 ? 7.765 -39.247 -1.581 1.00 44.84 98 GLY A C 1
ATOM 772 O O . GLY A 1 98 ? 7.880 -39.522 -2.769 1.00 44.84 98 GLY A O 1
ATOM 773 N N . GLY A 1 99 ? 6.917 -38.297 -1.159 1.00 43.03 99 GLY A N 1
ATOM 774 C CA . GLY A 1 99 ? 5.949 -37.649 -2.072 1.00 43.03 99 GLY A CA 1
ATOM 775 C C . GLY A 1 99 ? 6.052 -36.133 -2.279 1.00 43.03 99 GLY A C 1
ATOM 776 O O . GLY A 1 99 ? 5.561 -35.642 -3.289 1.00 43.03 99 GLY A O 1
ATOM 777 N N . ILE A 1 100 ? 6.660 -35.372 -1.360 1.00 45.34 100 ILE A N 1
ATOM 778 C CA . ILE A 1 100 ? 6.454 -33.904 -1.316 1.00 45.34 100 ILE A CA 1
ATOM 779 C C . ILE A 1 100 ? 7.720 -33.084 -1.650 1.00 45.34 100 ILE A C 1
ATOM 781 O O . ILE A 1 100 ? 7.610 -31.926 -2.034 1.00 45.34 100 ILE A O 1
ATOM 785 N N . ALA A 1 101 ? 8.925 -33.663 -1.613 1.00 43.53 101 ALA A N 1
ATOM 786 C CA . ALA A 1 101 ? 10.166 -32.883 -1.757 1.00 43.53 101 ALA A CA 1
ATOM 787 C C . ALA A 1 101 ? 10.585 -32.537 -3.207 1.00 43.53 101 ALA A C 1
ATOM 789 O O . ALA A 1 101 ? 11.369 -31.611 -3.413 1.00 43.53 101 ALA A O 1
ATOM 790 N N . VAL A 1 102 ? 10.086 -33.256 -4.221 1.00 41.44 102 VAL A N 1
ATOM 791 C CA . VAL A 1 102 ? 10.543 -33.086 -5.621 1.00 41.44 102 VAL A CA 1
ATOM 792 C C . VAL A 1 102 ? 9.756 -32.001 -6.371 1.00 41.44 102 VAL A C 1
ATOM 794 O O . VAL A 1 102 ? 10.288 -31.362 -7.272 1.00 41.44 102 VAL A O 1
ATOM 797 N N . VAL A 1 103 ? 8.507 -31.724 -5.981 1.00 47.69 103 VAL A N 1
ATOM 798 C CA . VAL A 1 103 ? 7.677 -30.708 -6.659 1.00 47.69 103 VAL A CA 1
ATOM 799 C C . VAL A 1 103 ? 8.049 -29.287 -6.215 1.00 47.69 103 VAL A C 1
ATOM 801 O O . VAL A 1 103 ? 8.052 -28.364 -7.027 1.00 47.69 103 VAL A O 1
ATOM 804 N N . THR A 1 104 ? 8.436 -29.100 -4.951 1.00 47.00 104 THR A N 1
ATOM 805 C CA . THR A 1 104 ? 8.810 -27.785 -4.405 1.00 47.00 104 THR A CA 1
ATOM 806 C C . THR A 1 104 ? 10.156 -27.275 -4.921 1.00 47.00 104 THR A C 1
ATOM 808 O O . THR A 1 104 ? 10.299 -26.076 -5.148 1.00 47.00 104 THR A O 1
ATOM 811 N N . THR A 1 105 ? 11.126 -28.151 -5.191 1.00 46.09 105 THR A N 1
ATOM 812 C CA . THR A 1 105 ? 12.442 -27.742 -5.720 1.00 46.09 105 THR A CA 1
ATOM 813 C C . THR A 1 105 ? 12.396 -27.345 -7.199 1.00 46.09 105 THR A C 1
ATOM 815 O O . THR A 1 105 ? 13.054 -26.381 -7.587 1.00 46.09 105 THR A O 1
ATOM 818 N N . VAL A 1 106 ? 11.563 -27.999 -8.019 1.00 51.47 106 VAL A N 1
ATOM 819 C CA . VAL A 1 106 ? 11.379 -27.627 -9.438 1.00 51.47 106 VAL A CA 1
ATOM 820 C C . VAL A 1 106 ? 10.639 -26.289 -9.585 1.00 51.47 106 VAL A C 1
ATOM 822 O O . VAL A 1 106 ? 11.000 -25.482 -10.443 1.00 51.47 106 VAL A O 1
ATOM 825 N N . ALA A 1 107 ? 9.658 -26.004 -8.721 1.00 53.09 107 ALA A N 1
ATOM 826 C CA . ALA A 1 107 ? 8.928 -24.734 -8.750 1.00 53.09 107 ALA A CA 1
ATOM 827 C C . ALA A 1 107 ? 9.817 -23.528 -8.373 1.00 53.09 107 ALA A C 1
ATOM 829 O O . ALA A 1 107 ? 9.778 -22.500 -9.049 1.00 53.09 107 ALA A O 1
ATOM 830 N N . LEU A 1 108 ? 10.678 -23.669 -7.355 1.00 52.25 108 LEU A N 1
ATOM 831 C CA . LEU A 1 108 ? 11.597 -22.604 -6.921 1.00 52.25 108 LEU A CA 1
ATOM 832 C C . LEU A 1 108 ? 12.732 -22.343 -7.931 1.00 52.25 108 LEU A C 1
ATOM 834 O O . LEU A 1 108 ? 13.157 -21.197 -8.109 1.00 52.25 108 LEU A O 1
ATOM 838 N N . GLY A 1 109 ? 13.189 -23.380 -8.643 1.00 50.38 109 GLY A N 1
ATOM 839 C CA . GLY A 1 109 ? 14.183 -23.239 -9.711 1.00 50.38 109 GLY A CA 1
ATOM 840 C C . GLY A 1 109 ? 13.655 -22.456 -10.918 1.00 50.38 109 GLY A C 1
ATOM 841 O O . GLY A 1 109 ? 14.312 -21.526 -11.384 1.00 50.38 109 GLY A O 1
ATOM 842 N N . LEU A 1 110 ? 12.437 -22.764 -11.383 1.00 60.03 110 LEU A N 1
ATOM 843 C CA . LEU A 1 110 ? 11.810 -22.067 -12.518 1.00 60.03 110 LEU A CA 1
ATOM 844 C C . LEU A 1 110 ? 11.543 -20.586 -12.225 1.00 60.03 110 LEU A C 1
ATOM 846 O O . LEU A 1 110 ? 11.731 -19.735 -13.095 1.00 60.03 110 LEU A O 1
ATOM 850 N N . GLN A 1 111 ? 11.160 -20.266 -10.990 1.00 51.06 111 GLN A N 1
ATOM 851 C CA . GLN A 1 111 ? 10.891 -18.890 -10.586 1.00 51.06 111 GLN A CA 1
ATOM 852 C C . GLN A 1 111 ? 12.175 -18.047 -10.517 1.00 51.06 111 GLN A C 1
ATOM 854 O O . GLN A 1 111 ? 12.178 -16.893 -10.940 1.00 51.06 111 GLN A O 1
ATOM 859 N N . THR A 1 112 ? 13.292 -18.645 -10.095 1.00 57.84 112 THR A N 1
ATOM 860 C CA . THR A 1 112 ? 14.601 -17.971 -10.042 1.00 57.84 112 THR A CA 1
ATOM 861 C C . THR A 1 112 ? 15.125 -17.607 -11.436 1.00 57.84 112 THR A C 1
ATOM 863 O O . THR A 1 112 ? 15.649 -16.510 -11.636 1.00 57.84 112 THR A O 1
ATOM 866 N N . VAL A 1 113 ? 14.940 -18.486 -12.429 1.00 66.56 113 VAL A N 1
ATOM 867 C CA . VAL A 1 113 ? 15.362 -18.222 -13.820 1.00 66.56 113 VAL A CA 1
ATOM 868 C C . VAL A 1 113 ? 14.545 -17.088 -14.442 1.00 66.56 113 VAL A C 1
ATOM 870 O O . VAL A 1 113 ? 15.094 -16.258 -15.167 1.00 66.56 113 VAL A O 1
ATOM 873 N N . HIS A 1 114 ? 13.254 -16.997 -14.118 1.00 62.50 114 HIS A N 1
ATOM 874 C CA . HIS A 1 114 ? 12.406 -15.920 -14.623 1.00 62.50 114 HIS A CA 1
ATOM 875 C C . HIS A 1 114 ? 12.821 -14.542 -14.079 1.00 62.50 114 HIS A C 1
ATOM 877 O O . HIS A 1 114 ? 12.881 -13.573 -14.836 1.00 62.50 114 HIS A O 1
ATOM 883 N N . PHE A 1 115 ? 13.204 -14.457 -12.802 1.00 60.53 115 PHE A N 1
ATOM 884 C CA . PHE A 1 115 ? 13.694 -13.206 -12.209 1.00 60.53 115 PHE A CA 1
ATOM 885 C C . PHE A 1 115 ? 15.032 -12.743 -12.795 1.00 60.53 115 PHE A C 1
ATOM 887 O O . PHE A 1 115 ? 15.237 -11.548 -13.009 1.00 60.53 115 PHE A O 1
ATOM 894 N N . GLN A 1 116 ? 15.934 -13.671 -13.123 1.00 69.94 116 GLN A N 1
ATOM 895 C CA . GLN A 1 116 ? 17.204 -13.309 -13.761 1.00 69.94 116 GLN A CA 1
ATOM 896 C C . GLN A 1 116 ? 17.013 -12.748 -15.175 1.00 69.94 116 GLN A C 1
ATOM 898 O O . GLN A 1 116 ? 17.761 -11.859 -15.583 1.00 69.94 116 GLN A O 1
ATOM 903 N N . GLN A 1 117 ? 15.990 -13.208 -15.902 1.00 72.75 117 GLN A N 1
ATOM 904 C CA . GLN A 1 117 ? 15.642 -12.650 -17.211 1.00 72.75 117 GLN A CA 1
ATOM 905 C C . GLN A 1 117 ? 15.131 -11.208 -17.103 1.00 72.75 117 GLN A C 1
ATOM 907 O O . GLN A 1 117 ? 15.520 -10.369 -17.913 1.00 72.75 117 GLN A O 1
ATOM 912 N N . GLN A 1 118 ? 14.340 -10.894 -16.073 1.00 72.69 118 GLN A N 1
ATOM 913 C CA . GLN A 1 118 ? 13.875 -9.524 -15.823 1.00 72.69 118 GLN A CA 1
ATOM 914 C C . GLN A 1 118 ? 15.038 -8.594 -15.446 1.00 72.69 118 GLN A C 1
ATOM 916 O O . GLN A 1 118 ? 15.164 -7.504 -15.996 1.00 72.69 118 GLN A O 1
ATOM 921 N N . LEU A 1 119 ? 15.960 -9.054 -14.592 1.00 70.69 119 LEU A N 1
ATOM 922 C CA . LEU A 1 119 ? 17.162 -8.289 -14.234 1.00 70.69 119 LEU A CA 1
ATOM 923 C C . LEU A 1 119 ? 18.086 -8.030 -15.431 1.00 70.69 119 LEU A C 1
ATOM 925 O O . LEU A 1 119 ? 18.722 -6.978 -15.497 1.00 70.69 119 LEU A O 1
ATOM 929 N N . ALA A 1 120 ? 18.176 -8.972 -16.373 1.00 75.94 120 ALA A N 1
ATOM 930 C CA . ALA A 1 120 ? 18.958 -8.784 -17.590 1.00 75.94 120 ALA A CA 1
ATOM 931 C C . ALA A 1 120 ? 18.356 -7.693 -18.491 1.00 75.94 120 ALA A C 1
ATOM 933 O O . ALA A 1 120 ? 19.104 -6.862 -19.001 1.00 75.94 120 ALA A O 1
ATOM 934 N N . GLN A 1 121 ? 17.026 -7.654 -18.628 1.00 80.44 121 GLN A N 1
ATOM 935 C CA . GLN A 1 121 ? 16.331 -6.623 -19.407 1.00 80.44 121 GLN A CA 1
ATOM 936 C C . GLN A 1 121 ? 16.487 -5.232 -18.784 1.00 80.44 121 GLN A C 1
ATOM 938 O O . GLN A 1 121 ? 16.932 -4.311 -19.463 1.00 80.44 121 GLN A O 1
ATOM 943 N N . VAL A 1 122 ? 16.258 -5.102 -17.475 1.00 76.62 122 VAL A N 1
ATOM 944 C CA . VAL A 1 122 ? 16.394 -3.815 -16.766 1.00 76.62 122 VAL A CA 1
ATOM 945 C C . VAL A 1 122 ? 17.833 -3.288 -16.820 1.00 76.62 122 VAL A C 1
ATOM 947 O O . VAL A 1 122 ? 18.066 -2.099 -17.024 1.00 76.62 122 VAL A O 1
ATOM 950 N N . ARG A 1 123 ? 18.841 -4.166 -16.700 1.00 77.94 123 ARG A N 1
ATOM 951 C CA . ARG A 1 123 ? 20.252 -3.762 -16.850 1.00 77.94 123 ARG A CA 1
ATOM 952 C C . ARG A 1 123 ? 20.578 -3.267 -18.255 1.00 77.94 123 ARG A C 1
ATOM 954 O O . ARG A 1 123 ? 21.448 -2.409 -18.395 1.00 77.94 123 ARG A O 1
ATOM 961 N N . GLN A 1 124 ? 19.923 -3.817 -19.271 1.00 83.19 124 GLN A N 1
ATOM 962 C CA . GLN A 1 124 ? 20.131 -3.420 -20.656 1.00 83.19 124 GLN A CA 1
ATOM 963 C C . GLN A 1 124 ? 19.523 -2.037 -20.927 1.00 83.19 124 GLN A C 1
ATOM 965 O O . GLN A 1 124 ? 20.208 -1.192 -21.498 1.00 83.19 124 GLN A O 1
ATOM 970 N N . GLU A 1 125 ? 18.325 -1.763 -20.407 1.00 79.56 125 GLU A N 1
ATOM 971 C CA . GLU A 1 125 ? 17.695 -0.433 -20.466 1.00 79.56 125 GLU A CA 1
ATOM 972 C C . GLU A 1 125 ? 18.524 0.626 -19.721 1.00 79.56 125 GLU A C 1
ATOM 974 O O . GLU A 1 125 ? 18.764 1.716 -20.239 1.00 79.56 125 GLU A O 1
ATOM 979 N N . LEU A 1 126 ? 19.067 0.284 -18.548 1.00 76.38 126 LEU A N 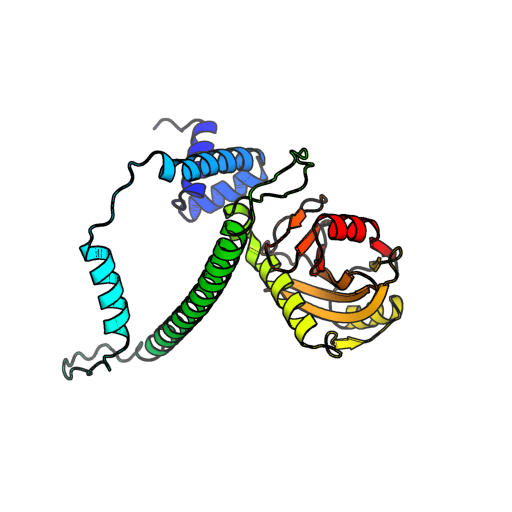1
ATOM 980 C CA . LEU A 1 126 ? 19.967 1.170 -17.801 1.00 76.38 126 LEU A CA 1
ATOM 981 C C . LEU A 1 126 ? 21.282 1.443 -18.539 1.00 76.38 126 LEU A C 1
ATOM 983 O O . LEU A 1 126 ? 21.805 2.558 -18.488 1.00 76.38 126 LEU A O 1
ATOM 987 N N . ALA A 1 127 ? 21.848 0.434 -19.206 1.00 78.44 127 ALA A N 1
ATOM 988 C CA . ALA A 1 127 ? 23.054 0.611 -20.011 1.00 78.44 127 ALA A CA 1
ATOM 989 C C . ALA A 1 127 ? 22.784 1.525 -21.217 1.00 78.44 127 ALA A C 1
ATOM 991 O O . ALA A 1 127 ? 23.617 2.371 -21.549 1.00 78.44 127 ALA A O 1
ATOM 992 N N . GLU A 1 128 ? 21.603 1.403 -21.820 1.00 84.50 128 GLU A N 1
ATOM 993 C CA . GLU A 1 128 ? 21.155 2.247 -22.923 1.00 84.50 128 GLU A CA 1
ATOM 994 C C . GLU A 1 128 ? 20.933 3.697 -22.465 1.00 84.50 128 GLU A C 1
ATOM 996 O O . GLU A 1 128 ? 21.520 4.613 -23.044 1.00 84.50 128 GLU A O 1
ATOM 1001 N N . GLN A 1 129 ? 20.232 3.922 -21.350 1.00 79.62 129 GLN A N 1
ATOM 1002 C CA . GLN A 1 129 ? 20.063 5.258 -20.763 1.00 79.62 129 GLN A CA 1
ATOM 1003 C C . GLN A 1 129 ? 21.398 5.901 -20.365 1.00 79.62 129 GLN A C 1
ATOM 1005 O O . GLN A 1 129 ? 21.625 7.081 -20.641 1.00 79.62 129 GLN A O 1
ATOM 1010 N N . LYS A 1 130 ? 22.328 5.131 -19.782 1.00 69.75 130 LYS A N 1
ATOM 1011 C CA . LYS A 1 130 ? 23.679 5.625 -19.468 1.00 69.75 130 LYS A CA 1
ATOM 1012 C C . LYS A 1 130 ? 24.454 6.020 -20.722 1.00 69.75 130 LYS A C 1
ATOM 1014 O O . LYS A 1 130 ? 25.179 7.011 -20.688 1.00 69.75 130 LYS A O 1
ATOM 1019 N N . SER A 1 131 ? 24.294 5.284 -21.822 1.00 77.75 131 SER A N 1
ATOM 1020 C CA . SER A 1 131 ? 24.932 5.635 -23.095 1.00 77.75 131 SER A CA 1
ATOM 1021 C C . SER A 1 131 ? 24.372 6.937 -23.675 1.00 77.75 131 SER A C 1
ATOM 1023 O O . SER A 1 131 ? 25.148 7.777 -24.127 1.00 77.75 131 SER A O 1
ATOM 1025 N N . LEU A 1 132 ? 23.059 7.163 -23.543 1.00 80.88 132 LEU A N 1
ATOM 1026 C CA . LEU A 1 132 ? 22.402 8.404 -23.960 1.00 80.88 132 LEU A CA 1
ATOM 1027 C C . LEU A 1 132 ? 22.844 9.599 -23.103 1.00 80.88 132 LEU A C 1
ATOM 1029 O O . LEU A 1 132 ? 23.118 10.674 -23.641 1.00 80.88 132 LEU A O 1
ATOM 1033 N N . MET A 1 133 ? 22.999 9.404 -21.789 1.00 70.06 133 MET A N 1
ATOM 1034 C CA . MET A 1 133 ? 23.524 10.431 -20.881 1.00 70.06 133 MET A CA 1
ATOM 1035 C C . MET A 1 133 ? 24.995 10.768 -21.154 1.00 70.06 133 MET A C 1
ATOM 1037 O O . MET A 1 133 ? 25.372 11.934 -21.074 1.00 70.06 133 MET A O 1
ATOM 1041 N N . ALA A 1 134 ? 25.819 9.785 -21.530 1.00 72.75 134 ALA A N 1
ATOM 1042 C CA . ALA A 1 134 ? 27.222 10.012 -21.883 1.00 72.75 134 ALA A CA 1
ATOM 1043 C C . ALA A 1 134 ? 27.397 10.808 -23.193 1.00 72.75 134 ALA A C 1
ATOM 1045 O O . ALA A 1 134 ? 28.429 11.448 -23.388 1.00 72.75 134 ALA A O 1
ATOM 1046 N N . THR A 1 135 ? 26.397 10.798 -24.081 1.00 75.81 135 THR A N 1
ATOM 1047 C CA . THR A 1 135 ? 26.389 11.588 -25.325 1.00 75.81 135 THR A CA 1
ATOM 1048 C C . THR A 1 135 ? 25.848 13.014 -25.181 1.00 75.81 135 THR A C 1
ATOM 1050 O O . THR A 1 135 ? 25.943 13.787 -26.136 1.00 75.81 135 THR A O 1
ATOM 1053 N N . LEU A 1 136 ? 25.313 13.405 -24.018 1.00 68.19 136 LEU A N 1
ATOM 1054 C CA . LEU A 1 136 ? 24.868 14.781 -23.776 1.00 68.19 136 LEU A CA 1
ATOM 1055 C C . LEU A 1 136 ? 26.048 15.644 -23.276 1.00 68.19 136 LEU A C 1
ATOM 1057 O O . LEU A 1 136 ? 26.663 15.310 -22.262 1.00 68.19 136 LEU A O 1
ATOM 1061 N N . PRO A 1 137 ? 26.388 16.764 -23.944 1.00 52.91 137 PRO A N 1
ATOM 1062 C CA . PRO A 1 137 ? 27.471 17.641 -23.509 1.00 52.91 137 PRO A CA 1
ATOM 1063 C C . PRO A 1 137 ? 27.144 18.269 -22.149 1.00 52.91 137 PRO A C 1
ATOM 1065 O O . PRO A 1 137 ? 26.123 18.937 -21.983 1.00 52.91 137 PRO A O 1
ATOM 1068 N N . SER A 1 138 ? 28.032 18.059 -21.175 1.00 51.34 138 SER A N 1
ATOM 1069 C CA . SER A 1 138 ? 27.920 18.552 -19.801 1.00 51.34 138 SER A CA 1
ATOM 1070 C C . SER A 1 138 ? 27.906 20.083 -19.749 1.00 51.34 138 SER A C 1
ATOM 1072 O O . SER A 1 138 ? 28.940 20.727 -19.602 1.00 51.34 138 SER A O 1
ATOM 1074 N N . THR A 1 139 ? 26.719 20.674 -19.846 1.00 44.59 139 THR A N 1
ATOM 1075 C CA . THR A 1 139 ? 26.486 22.088 -19.538 1.00 44.59 139 THR A CA 1
ATOM 1076 C C . THR A 1 139 ? 25.456 22.141 -18.417 1.00 44.59 139 THR A C 1
ATOM 1078 O O . THR A 1 139 ? 24.257 22.195 -18.669 1.00 44.59 139 THR A O 1
ATOM 1081 N N . MET A 1 140 ? 25.911 22.042 -17.165 1.00 44.53 140 MET A N 1
ATOM 1082 C CA . MET A 1 140 ? 25.043 22.192 -15.994 1.00 44.53 140 MET A CA 1
ATOM 1083 C C . MET A 1 140 ? 25.114 23.631 -15.462 1.00 44.53 140 MET A C 1
ATOM 1085 O O . MET A 1 140 ? 26.203 24.080 -15.099 1.00 44.53 140 MET A O 1
ATOM 1089 N N . PRO A 1 141 ? 23.986 24.345 -15.328 1.00 42.88 141 PRO A N 1
ATOM 1090 C CA . PRO A 1 141 ? 23.847 25.398 -14.338 1.00 42.88 141 PRO A CA 1
ATOM 1091 C C . PRO A 1 141 ? 23.554 24.768 -12.968 1.00 42.88 141 PRO A C 1
ATOM 1093 O O . PRO A 1 141 ? 22.646 23.949 -12.822 1.00 42.88 141 PRO A O 1
ATOM 1096 N N . GLN A 1 142 ? 24.328 25.165 -11.956 1.00 37.53 142 GLN A N 1
ATOM 1097 C CA . GLN A 1 142 ? 24.064 24.838 -10.556 1.00 37.53 142 GLN A CA 1
ATOM 1098 C C . GLN A 1 142 ? 22.693 25.388 -10.156 1.00 37.53 142 GLN A C 1
ATOM 1100 O O . GLN A 1 142 ? 22.494 26.599 -10.084 1.00 37.53 142 GLN A O 1
ATOM 1105 N N . THR A 1 143 ? 21.753 24.490 -9.883 1.00 36.69 143 THR A N 1
ATOM 1106 C CA . THR A 1 143 ? 20.509 24.804 -9.184 1.00 36.69 143 THR A CA 1
ATOM 1107 C C . THR A 1 143 ? 20.493 24.035 -7.872 1.00 36.69 143 THR A C 1
ATOM 1109 O O . THR A 1 143 ? 20.781 22.844 -7.802 1.00 36.69 143 THR A O 1
ATOM 1112 N N . THR A 1 144 ? 20.257 24.794 -6.813 1.00 39.00 144 THR A N 1
ATOM 1113 C CA . THR A 1 144 ? 20.256 24.415 -5.404 1.00 39.00 144 THR A CA 1
ATOM 1114 C C . THR A 1 144 ? 19.276 23.262 -5.140 1.00 39.00 144 THR A C 1
ATOM 1116 O O . THR A 1 144 ? 18.129 23.358 -5.584 1.00 39.00 144 THR A O 1
ATOM 1119 N N . PRO A 1 145 ? 19.653 22.198 -4.404 1.00 38.69 145 PRO A N 1
ATOM 1120 C CA . PRO A 1 145 ? 18.733 21.106 -4.114 1.00 38.69 145 PRO A CA 1
ATOM 1121 C C . PRO A 1 145 ? 17.693 21.559 -3.084 1.00 38.69 145 PRO A C 1
ATOM 1123 O O . PRO A 1 145 ? 18.020 21.967 -1.968 1.00 38.69 145 PRO A O 1
ATOM 1126 N N . ARG A 1 146 ? 16.422 21.502 -3.483 1.00 34.50 146 ARG A N 1
ATOM 1127 C CA . ARG A 1 146 ? 15.259 21.692 -2.618 1.00 34.50 146 ARG A CA 1
ATOM 1128 C C . ARG A 1 146 ? 14.801 20.302 -2.171 1.00 34.50 146 ARG A C 1
ATOM 1130 O O . ARG A 1 146 ? 14.376 19.496 -2.988 1.00 34.50 146 ARG A O 1
ATOM 1137 N N . ASN A 1 147 ? 14.964 20.033 -0.879 1.00 42.88 147 ASN A N 1
ATOM 1138 C CA . ASN A 1 147 ? 14.554 18.816 -0.179 1.00 42.88 147 ASN A CA 1
ATOM 1139 C C . ASN A 1 147 ? 13.075 18.470 -0.432 1.00 42.88 147 ASN A C 1
ATOM 1141 O O . ASN A 1 147 ? 12.229 19.266 -0.035 1.00 42.88 147 ASN A O 1
ATOM 1145 N N . VAL A 1 148 ? 12.792 17.296 -1.013 1.00 39.28 148 VAL A N 1
ATOM 1146 C CA . VAL A 1 148 ? 12.090 16.153 -0.380 1.00 39.28 148 VAL A CA 1
ATOM 1147 C C . VAL A 1 148 ? 12.451 14.880 -1.169 1.00 39.28 148 VAL A C 1
ATOM 1149 O O . VAL A 1 148 ? 11.948 14.645 -2.260 1.00 39.28 148 VAL A O 1
ATOM 1152 N N . VAL A 1 149 ? 13.312 14.043 -0.591 1.00 38.47 149 VAL A N 1
ATOM 1153 C CA . VAL A 1 149 ? 13.475 12.619 -0.921 1.00 38.47 149 VAL A CA 1
ATOM 1154 C C . VAL A 1 149 ? 13.304 11.919 0.415 1.00 38.47 149 VAL A C 1
ATOM 1156 O O . VAL A 1 149 ? 14.055 12.227 1.339 1.00 38.47 149 VAL A O 1
ATOM 1159 N N . ILE A 1 150 ? 12.322 11.031 0.573 1.00 41.88 150 ILE A N 1
ATOM 1160 C CA . ILE A 1 150 ? 12.379 10.126 1.722 1.00 41.88 150 ILE A CA 1
ATOM 1161 C C . ILE A 1 150 ? 13.238 8.946 1.293 1.00 41.88 150 ILE A C 1
ATOM 1163 O O . ILE A 1 150 ? 12.763 7.972 0.714 1.00 41.88 150 ILE A O 1
ATOM 1167 N N . THR A 1 151 ? 14.534 9.087 1.556 1.00 42.84 151 THR A N 1
ATOM 1168 C CA . THR A 1 151 ? 15.504 7.999 1.569 1.00 42.84 151 THR A CA 1
ATOM 1169 C C . THR A 1 151 ? 15.179 7.135 2.783 1.00 42.84 151 THR A C 1
ATOM 1171 O O . THR A 1 151 ? 15.762 7.309 3.848 1.00 42.84 151 THR A O 1
ATOM 1174 N N . THR A 1 152 ? 14.196 6.241 2.687 1.00 42.84 152 THR A N 1
ATOM 1175 C CA . THR A 1 152 ? 14.152 5.140 3.651 1.00 42.84 152 THR A CA 1
ATOM 1176 C C . THR A 1 152 ? 15.271 4.190 3.263 1.00 42.84 152 THR A C 1
ATOM 1178 O O . THR A 1 152 ? 15.239 3.623 2.173 1.00 42.84 152 THR A O 1
ATOM 1181 N N . THR A 1 153 ? 16.269 4.060 4.133 1.00 45.69 153 THR A N 1
ATOM 1182 C CA . THR A 1 153 ? 17.308 3.028 4.088 1.00 45.69 153 THR A CA 1
ATOM 1183 C C . THR A 1 153 ? 16.682 1.687 3.688 1.00 45.69 153 THR A C 1
ATOM 1185 O O . THR A 1 153 ? 15.627 1.320 4.220 1.00 45.69 153 THR A O 1
ATOM 1188 N N . ASP A 1 154 ? 17.316 0.961 2.758 1.00 47.84 154 ASP A N 1
ATOM 1189 C CA . ASP A 1 154 ? 16.840 -0.306 2.159 1.00 47.84 154 ASP A CA 1
ATOM 1190 C C . ASP A 1 154 ? 16.345 -1.343 3.194 1.00 47.84 154 ASP A C 1
ATOM 1192 O O . ASP A 1 154 ? 15.574 -2.252 2.881 1.00 47.84 154 ASP A O 1
ATOM 1196 N N . THR A 1 155 ? 16.747 -1.210 4.457 1.00 43.94 155 THR A N 1
ATOM 1197 C CA . THR A 1 155 ? 16.425 -2.117 5.560 1.00 43.94 155 THR A CA 1
ATOM 1198 C C . THR A 1 155 ? 15.092 -1.844 6.273 1.00 43.94 155 THR A C 1
ATOM 1200 O O . THR A 1 155 ? 14.432 -2.815 6.656 1.00 43.94 155 THR A O 1
ATOM 1203 N N . PH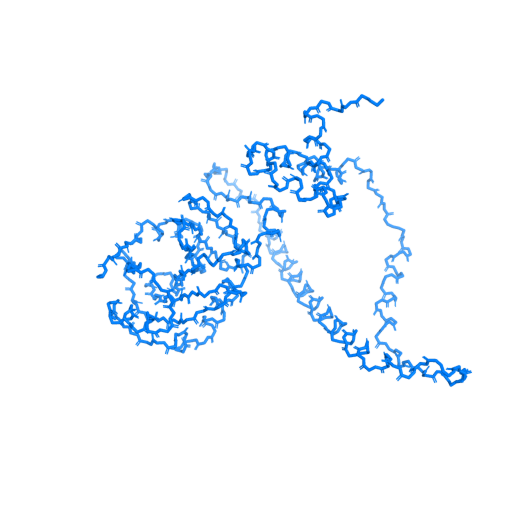E A 1 156 ? 14.632 -0.587 6.411 1.00 51.22 156 PHE A N 1
ATOM 1204 C CA . PHE A 1 156 ? 13.295 -0.280 6.974 1.00 51.22 156 PHE A CA 1
ATOM 1205 C C . PHE A 1 156 ? 12.183 -0.745 6.031 1.00 51.22 156 PHE A C 1
ATOM 1207 O O . PHE A 1 156 ? 11.174 -1.311 6.461 1.00 51.22 156 PHE A O 1
ATOM 1214 N N . VAL A 1 157 ? 12.430 -0.552 4.734 1.00 53.03 157 VAL A N 1
ATOM 1215 C CA . VAL A 1 157 ? 11.628 -1.068 3.627 1.00 53.03 157 VAL A CA 1
ATOM 1216 C C . VAL A 1 157 ? 11.491 -2.580 3.802 1.00 53.03 157 VAL A C 1
ATOM 1218 O O . VAL A 1 157 ? 10.399 -3.052 4.092 1.00 53.03 157 VAL A O 1
ATOM 1221 N N . ASN A 1 158 ? 12.593 -3.337 3.786 1.00 45.47 158 ASN A N 1
ATOM 1222 C CA . ASN A 1 158 ? 12.571 -4.800 3.651 1.00 45.47 158 ASN A CA 1
ATOM 1223 C C . ASN A 1 158 ? 11.796 -5.585 4.736 1.00 45.47 158 ASN A C 1
ATOM 1225 O O . ASN A 1 158 ? 11.191 -6.610 4.423 1.00 45.47 158 ASN A O 1
ATOM 1229 N N . ARG A 1 159 ? 11.786 -5.146 6.006 1.00 51.78 159 ARG A N 1
ATOM 1230 C CA . ARG A 1 159 ? 11.123 -5.907 7.096 1.00 51.78 159 ARG A CA 1
ATOM 1231 C C . ARG A 1 159 ? 9.630 -5.607 7.254 1.00 51.78 159 ARG A C 1
ATOM 1233 O O . ARG A 1 159 ? 8.902 -6.476 7.723 1.00 51.78 159 ARG A O 1
ATOM 1240 N N . ASN A 1 160 ? 9.161 -4.438 6.812 1.00 55.22 160 ASN A N 1
ATOM 1241 C CA . ASN A 1 160 ? 7.752 -4.034 6.903 1.00 55.22 160 ASN A CA 1
ATOM 1242 C C . ASN A 1 160 ? 7.046 -3.957 5.521 1.00 55.22 160 ASN A C 1
ATOM 1244 O O . ASN A 1 160 ? 5.859 -3.638 5.446 1.00 55.22 160 ASN A O 1
ATOM 1248 N N . TRP A 1 161 ? 7.748 -4.268 4.418 1.00 61.72 161 TRP A N 1
ATOM 1249 C CA . TRP A 1 161 ? 7.291 -4.014 3.041 1.00 61.72 161 TRP A CA 1
ATOM 1250 C C . TRP A 1 161 ? 6.153 -4.888 2.526 1.00 61.72 161 TRP A C 1
ATOM 1252 O O . TRP A 1 161 ? 5.504 -4.492 1.562 1.00 61.72 161 TRP A O 1
ATOM 1262 N N . GLN A 1 162 ? 5.922 -6.085 3.080 1.00 68.75 162 GLN A N 1
ATOM 1263 C CA . GLN A 1 162 ? 5.066 -7.067 2.394 1.00 68.75 162 GLN A CA 1
ATOM 1264 C C . GLN A 1 162 ? 3.656 -6.530 2.114 1.00 68.75 162 GLN A C 1
ATOM 1266 O O . GLN A 1 162 ? 3.092 -6.825 1.063 1.00 68.75 162 GLN A O 1
ATOM 1271 N N . GLY A 1 163 ? 3.099 -5.706 3.005 1.00 80.06 163 GLY A N 1
ATOM 1272 C CA . GLY A 1 163 ? 1.832 -5.025 2.747 1.00 80.06 163 GLY A CA 1
ATOM 1273 C C . GLY A 1 163 ? 1.939 -3.911 1.701 1.00 80.06 163 GLY A C 1
ATOM 1274 O O . GLY A 1 163 ? 1.100 -3.839 0.808 1.00 80.06 163 GLY A O 1
ATOM 1275 N N . VAL A 1 164 ? 2.983 -3.079 1.770 1.00 85.62 164 VAL A N 1
ATOM 1276 C CA . VAL A 1 164 ? 3.220 -1.973 0.822 1.00 85.62 164 VAL A CA 1
ATOM 1277 C C . VAL A 1 164 ? 3.388 -2.504 -0.600 1.00 85.62 164 VAL A C 1
ATOM 1279 O O . VAL A 1 164 ? 2.692 -2.053 -1.507 1.00 85.62 164 VAL A O 1
ATOM 1282 N N . GLU A 1 165 ? 4.229 -3.520 -0.797 1.00 85.75 165 GLU A N 1
ATOM 1283 C CA . GLU A 1 165 ? 4.428 -4.151 -2.103 1.00 85.75 165 GLU A CA 1
ATOM 1284 C C . GLU A 1 165 ? 3.122 -4.714 -2.660 1.00 85.75 165 GLU A C 1
ATOM 1286 O O . GLU A 1 165 ? 2.801 -4.505 -3.829 1.00 85.75 165 GLU A O 1
ATOM 1291 N N . GLN A 1 166 ? 2.324 -5.388 -1.826 1.00 89.56 166 GLN A N 1
ATOM 1292 C CA . GLN A 1 166 ? 1.040 -5.924 -2.268 1.00 89.56 166 GLN A CA 1
ATOM 1293 C C . GLN A 1 166 ? 0.069 -4.819 -2.695 1.00 89.56 166 GLN A C 1
ATOM 1295 O O . GLN A 1 166 ? -0.641 -5.009 -3.682 1.00 89.56 166 GLN A O 1
ATOM 1300 N N . ILE A 1 167 ? 0.053 -3.675 -2.001 1.00 92.56 167 ILE A N 1
ATOM 1301 C CA . ILE A 1 167 ? -0.760 -2.509 -2.375 1.00 92.56 167 ILE A CA 1
ATOM 1302 C C . ILE A 1 167 ? -0.295 -1.956 -3.730 1.00 92.56 167 ILE A C 1
ATOM 1304 O O . ILE A 1 167 ? -1.117 -1.757 -4.624 1.00 92.56 167 ILE A O 1
ATOM 1308 N N . LEU A 1 168 ? 1.013 -1.772 -3.926 1.00 92.00 168 LEU A N 1
ATOM 1309 C CA . LEU A 1 168 ? 1.583 -1.275 -5.186 1.00 92.00 168 LEU A CA 1
ATOM 1310 C C . LEU A 1 168 ? 1.313 -2.237 -6.358 1.00 92.00 168 LEU A C 1
ATOM 1312 O O . LEU A 1 168 ? 0.895 -1.822 -7.442 1.00 92.00 168 LEU A O 1
ATOM 1316 N N . VAL A 1 169 ? 1.487 -3.543 -6.137 1.00 92.06 169 VAL A N 1
ATOM 1317 C CA . VAL A 1 169 ? 1.196 -4.594 -7.125 1.00 92.06 169 VAL A CA 1
ATOM 1318 C C . VAL A 1 169 ? -0.293 -4.640 -7.457 1.00 92.06 169 VAL A C 1
ATOM 1320 O O . VAL A 1 169 ? -0.662 -4.809 -8.622 1.00 92.06 169 VAL A O 1
ATOM 1323 N N . ASP A 1 170 ? -1.162 -4.514 -6.456 1.00 94.88 170 ASP A N 1
ATOM 1324 C CA . ASP A 1 170 ? -2.607 -4.455 -6.653 1.00 94.88 170 ASP A CA 1
ATOM 1325 C C . ASP A 1 170 ? -3.014 -3.217 -7.469 1.00 94.88 170 ASP A C 1
ATOM 1327 O O . ASP A 1 170 ? -3.772 -3.352 -8.437 1.00 94.88 170 ASP A O 1
ATOM 1331 N N . HIS A 1 171 ? -2.445 -2.046 -7.164 1.00 95.25 171 HIS A N 1
ATOM 1332 C CA . HIS A 1 171 ? -2.645 -0.824 -7.941 1.00 95.25 171 HIS A CA 1
ATOM 1333 C C . HIS A 1 171 ? -2.237 -1.038 -9.400 1.00 95.25 171 HIS A C 1
ATOM 1335 O O . HIS A 1 171 ? -3.056 -0.887 -10.308 1.00 95.25 171 HIS A O 1
ATOM 1341 N N . HIS A 1 172 ? -1.021 -1.518 -9.647 1.00 93.38 172 HIS A N 1
ATOM 1342 C CA . HIS A 1 172 ? -0.535 -1.753 -11.002 1.00 93.38 172 HIS A CA 1
ATOM 1343 C C . HIS A 1 172 ? -1.391 -2.779 -11.775 1.00 93.38 172 HIS A C 1
ATOM 1345 O O . HIS A 1 172 ? -1.699 -2.601 -12.959 1.00 93.38 172 HIS A O 1
ATOM 1351 N N . LYS A 1 173 ? -1.856 -3.849 -11.110 1.00 93.88 173 LYS A N 1
ATOM 1352 C CA . LYS A 1 173 ? -2.809 -4.811 -11.698 1.00 93.88 173 LYS A CA 1
ATOM 1353 C C . LYS A 1 173 ? -4.130 -4.145 -12.067 1.00 93.88 173 LYS A C 1
ATOM 1355 O O . LYS A 1 173 ? -4.711 -4.488 -13.096 1.00 93.88 173 LYS A O 1
ATOM 1360 N N . SER A 1 174 ? -4.616 -3.221 -11.245 1.00 94.44 174 SER A N 1
ATOM 1361 C CA . SER A 1 174 ? -5.863 -2.500 -11.497 1.00 94.44 174 SER A CA 1
ATOM 1362 C C . SER A 1 174 ? -5.774 -1.606 -12.735 1.00 94.44 174 SER A C 1
ATOM 1364 O O . SER A 1 174 ? -6.693 -1.620 -13.555 1.00 94.44 174 SER A O 1
ATOM 1366 N N . LEU A 1 175 ? -4.633 -0.941 -12.950 1.00 92.88 175 LEU A N 1
ATOM 1367 C CA . LEU A 1 175 ? -4.388 -0.126 -14.141 1.00 92.88 175 LEU A CA 1
ATOM 1368 C C . LEU A 1 175 ? -4.471 -0.972 -15.420 1.00 92.88 175 LEU A C 1
ATOM 1370 O O . LEU A 1 175 ? -5.160 -0.598 -16.372 1.00 92.88 175 LEU A O 1
ATOM 1374 N N . LYS A 1 176 ? -3.876 -2.173 -15.401 1.00 92.94 176 LYS A N 1
ATOM 1375 C CA . LYS A 1 176 ? -3.898 -3.125 -16.529 1.00 92.94 176 LYS A CA 1
ATOM 1376 C C . LYS A 1 176 ? -5.294 -3.647 -16.882 1.00 92.94 176 LYS A C 1
ATOM 1378 O O . LYS A 1 176 ? -5.509 -4.080 -18.011 1.00 92.94 176 LYS A O 1
ATOM 1383 N N . LYS A 1 177 ? -6.257 -3.607 -15.954 1.00 91.56 177 LYS A N 1
ATOM 1384 C CA . LYS A 1 177 ? -7.645 -4.048 -16.204 1.00 91.56 177 LYS A CA 1
ATOM 1385 C C . LYS A 1 177 ? -8.481 -3.029 -16.996 1.00 91.56 177 LYS A C 1
ATOM 1387 O O . LYS A 1 177 ? -9.589 -3.362 -17.425 1.00 91.56 177 LYS A O 1
ATOM 1392 N N . GLY A 1 178 ? -7.992 -1.802 -17.202 1.00 88.81 178 GLY A N 1
ATOM 1393 C CA . GLY A 1 178 ? -8.665 -0.799 -18.033 1.00 88.81 178 GLY A CA 1
ATOM 1394 C C . GLY A 1 178 ? -10.043 -0.386 -17.477 1.00 88.81 178 GLY A C 1
ATOM 1395 O O . GLY A 1 178 ? -10.096 0.109 -16.351 1.00 88.81 178 GLY A O 1
ATOM 1396 N N . PRO A 1 179 ? -11.158 -0.548 -18.223 1.00 78.38 179 PRO A N 1
ATOM 1397 C CA . PRO A 1 179 ? -12.510 -0.226 -17.742 1.00 78.38 179 PRO A CA 1
ATOM 1398 C C . PRO A 1 179 ? -12.996 -1.117 -16.589 1.00 78.38 179 PRO A C 1
ATOM 1400 O O . PRO A 1 179 ? -13.887 -0.723 -15.848 1.00 78.38 179 PRO A O 1
ATOM 1403 N N . LYS A 1 180 ? -12.412 -2.313 -16.425 1.00 87.56 180 LYS A N 1
ATOM 1404 C CA . LYS A 1 180 ? -12.732 -3.267 -15.345 1.00 87.56 180 LYS A CA 1
ATOM 1405 C C . LYS A 1 180 ? -11.784 -3.125 -14.150 1.00 87.56 180 LYS A C 1
ATOM 1407 O O . LYS A 1 180 ? -11.479 -4.102 -13.469 1.00 87.56 180 LYS A O 1
ATOM 1412 N N . ALA A 1 181 ? -11.236 -1.929 -13.948 1.00 87.19 181 ALA A N 1
ATOM 1413 C CA . ALA A 1 181 ? -10.294 -1.662 -12.865 1.00 87.19 181 ALA A CA 1
ATOM 1414 C C . ALA A 1 181 ? -10.946 -1.714 -11.472 1.00 87.19 181 ALA A C 1
ATOM 1416 O O . ALA A 1 181 ? -10.248 -1.922 -10.479 1.00 87.19 181 ALA A O 1
ATOM 1417 N N . VAL A 1 182 ? -12.272 -1.580 -11.407 1.00 94.12 182 VAL A N 1
ATOM 1418 C CA . VAL A 1 182 ? -13.082 -1.665 -10.187 1.00 94.12 182 VAL A CA 1
ATOM 1419 C C . VAL A 1 182 ? -14.123 -2.772 -10.319 1.00 94.12 182 VAL A C 1
ATOM 1421 O O . VAL A 1 182 ? -14.626 -3.024 -11.416 1.00 94.12 182 VAL A O 1
ATOM 1424 N N . ASP A 1 183 ? -14.440 -3.423 -9.203 1.00 94.88 183 ASP A N 1
ATOM 1425 C CA . ASP A 1 183 ? -15.456 -4.482 -9.157 1.00 94.88 183 ASP A CA 1
ATOM 1426 C C . ASP A 1 183 ? -16.861 -3.898 -8.941 1.00 94.88 183 ASP A C 1
ATOM 1428 O O . ASP A 1 183 ? -17.846 -4.445 -9.435 1.00 94.88 183 ASP A O 1
ATOM 1432 N N . ILE A 1 184 ? -16.946 -2.761 -8.244 1.00 95.38 184 ILE A N 1
ATOM 1433 C CA . ILE A 1 184 ? -18.177 -2.022 -7.959 1.00 95.38 184 ILE A CA 1
ATOM 1434 C C . ILE A 1 184 ? -18.067 -0.638 -8.613 1.00 95.38 184 ILE A C 1
ATOM 1436 O O . ILE A 1 184 ? -17.497 0.279 -8.014 1.00 95.38 184 ILE A O 1
ATOM 1440 N N . PRO A 1 185 ? -18.562 -0.460 -9.849 1.00 96.06 185 PRO A N 1
ATOM 1441 C CA . PRO A 1 185 ? -18.576 0.847 -10.488 1.00 96.06 185 PRO A CA 1
ATOM 1442 C C . PRO A 1 185 ? -19.646 1.732 -9.839 1.00 96.06 185 PRO A C 1
ATOM 1444 O O . PRO A 1 185 ? -20.817 1.368 -9.796 1.00 96.06 185 PRO A O 1
ATOM 1447 N N . SER A 1 186 ? -19.252 2.904 -9.355 1.00 95.12 186 SER A N 1
ATOM 1448 C CA . SER A 1 186 ? -20.172 3.962 -8.930 1.00 95.12 186 SER A CA 1
ATOM 1449 C C . SER A 1 186 ? -19.425 5.289 -8.952 1.00 95.12 186 SER A C 1
ATOM 1451 O O . SER A 1 186 ? -18.244 5.348 -8.619 1.00 95.12 186 SER A O 1
ATOM 1453 N N . ASN A 1 187 ? -20.115 6.347 -9.364 1.00 94.50 187 ASN A N 1
ATOM 1454 C CA . ASN A 1 187 ? -19.623 7.723 -9.330 1.00 94.50 187 ASN A CA 1
ATOM 1455 C C . ASN A 1 187 ? -20.215 8.522 -8.155 1.00 94.50 187 ASN A C 1
ATOM 1457 O O . ASN A 1 187 ? -19.978 9.724 -8.060 1.00 94.50 187 ASN A O 1
ATOM 1461 N N . GLN A 1 188 ? -20.983 7.871 -7.275 1.00 93.81 188 GLN A N 1
ATOM 1462 C CA . GLN A 1 188 ? -21.594 8.478 -6.099 1.00 93.81 188 GLN A CA 1
ATOM 1463 C C . GLN A 1 188 ? -20.901 7.949 -4.835 1.00 93.81 188 GLN A C 1
ATOM 1465 O O . GLN A 1 188 ? -21.076 6.777 -4.497 1.00 93.81 188 GLN A O 1
ATOM 1470 N N . PRO A 1 189 ? -20.141 8.785 -4.101 1.00 91.81 189 PRO A N 1
ATOM 1471 C CA . PRO A 1 189 ? -19.383 8.339 -2.932 1.00 91.81 189 PRO A CA 1
ATOM 1472 C C . PRO A 1 189 ? -20.243 7.605 -1.895 1.00 91.81 189 PRO A C 1
ATOM 1474 O O . PRO A 1 189 ? -19.898 6.512 -1.462 1.00 91.81 189 PRO A O 1
ATOM 1477 N N . MET A 1 190 ? -21.414 8.148 -1.556 1.00 91.31 190 MET A N 1
ATOM 1478 C CA . MET A 1 190 ? -22.287 7.557 -0.534 1.00 91.31 190 MET A CA 1
ATOM 1479 C C . MET A 1 190 ? -22.868 6.198 -0.945 1.00 91.31 190 MET A C 1
ATOM 1481 O O . MET A 1 190 ? -22.946 5.286 -0.121 1.00 91.31 190 MET A O 1
ATOM 1485 N N . GLU A 1 191 ? -23.237 6.036 -2.218 1.00 93.94 191 GLU A N 1
ATOM 1486 C CA . GLU A 1 191 ? -23.692 4.749 -2.752 1.00 93.94 191 GLU A CA 1
ATOM 1487 C C . GLU A 1 191 ? -22.550 3.727 -2.726 1.00 93.94 191 GLU A C 1
ATOM 1489 O O . GLU A 1 191 ? -22.721 2.608 -2.237 1.00 93.94 191 GLU A O 1
ATOM 1494 N N . LEU A 1 192 ? -21.358 4.127 -3.182 1.00 94.00 192 LEU A N 1
ATOM 1495 C CA . LEU A 1 192 ? -20.181 3.266 -3.177 1.00 94.00 192 LEU A CA 1
ATOM 1496 C C . LEU A 1 192 ? -19.804 2.826 -1.757 1.00 94.00 192 LEU A C 1
ATOM 1498 O O . LEU A 1 192 ? -19.535 1.644 -1.539 1.00 94.00 192 LEU A O 1
ATOM 1502 N N . ALA A 1 193 ? -19.825 3.744 -0.788 1.00 92.00 193 ALA A N 1
ATOM 1503 C CA . ALA A 1 193 ? -19.561 3.436 0.614 1.00 92.00 193 ALA A CA 1
ATOM 1504 C C . ALA A 1 193 ? -20.544 2.389 1.155 1.00 92.00 193 ALA A C 1
ATOM 1506 O O . ALA A 1 193 ? -20.130 1.417 1.787 1.00 92.00 193 ALA A O 1
ATOM 1507 N N . ALA A 1 194 ? -21.842 2.545 0.871 1.00 92.38 194 ALA A N 1
ATOM 1508 C CA . ALA A 1 194 ? -22.861 1.585 1.285 1.00 92.38 194 ALA A CA 1
ATOM 1509 C C . ALA A 1 194 ? -22.619 0.190 0.678 1.00 92.38 194 ALA A C 1
ATOM 1511 O O . ALA A 1 194 ? -22.685 -0.815 1.391 1.00 92.38 194 ALA A O 1
ATOM 1512 N N . LEU A 1 195 ? -22.277 0.125 -0.613 1.00 94.50 195 LEU A N 1
ATOM 1513 C CA . LEU A 1 195 ? -21.985 -1.128 -1.317 1.00 94.50 195 LEU A CA 1
ATOM 1514 C C . LEU A 1 195 ? -20.706 -1.814 -0.811 1.00 94.50 195 LEU A C 1
ATOM 1516 O O . LEU A 1 195 ? -20.680 -3.039 -0.682 1.00 94.50 195 LEU A O 1
ATOM 1520 N N . LEU A 1 196 ? -19.657 -1.046 -0.501 1.00 93.38 196 LEU A N 1
ATOM 1521 C CA . LEU A 1 196 ? -18.397 -1.575 0.031 1.00 93.38 196 LEU A CA 1
ATOM 1522 C C . LEU A 1 196 ? -18.552 -2.086 1.470 1.00 93.38 196 LEU A C 1
ATOM 1524 O O . LEU A 1 196 ? -18.070 -3.178 1.777 1.00 93.38 196 LEU A O 1
ATOM 1528 N N . ARG A 1 197 ? -19.288 -1.366 2.330 1.00 90.81 197 ARG A N 1
ATOM 1529 C CA . ARG A 1 197 ? -19.572 -1.795 3.715 1.00 90.81 197 ARG A CA 1
ATOM 1530 C C . ARG A 1 197 ? -20.341 -3.108 3.793 1.00 90.81 197 ARG A C 1
ATOM 1532 O O . ARG A 1 197 ? -20.152 -3.874 4.733 1.00 90.81 197 ARG A O 1
ATOM 1539 N N . ALA A 1 198 ? -21.180 -3.398 2.799 1.00 91.62 198 ALA A N 1
ATOM 1540 C CA . ALA A 1 198 ? -21.875 -4.679 2.721 1.00 91.62 198 ALA A CA 1
ATOM 1541 C C . ALA A 1 198 ? -20.916 -5.872 2.509 1.00 91.62 198 ALA A C 1
ATOM 1543 O O . ALA A 1 198 ? -21.304 -7.014 2.750 1.00 91.62 198 ALA A O 1
ATOM 1544 N N . GLN A 1 199 ? -19.678 -5.626 2.061 1.00 90.75 199 GLN A N 1
ATOM 1545 C CA . GLN A 1 199 ? -18.710 -6.667 1.697 1.00 90.75 199 GLN A CA 1
ATOM 1546 C C . GLN A 1 199 ? -17.470 -6.708 2.602 1.00 90.75 199 GLN A C 1
ATOM 1548 O O . GLN A 1 199 ? -16.868 -7.774 2.768 1.00 90.75 199 GLN A O 1
ATOM 1553 N N . ALA A 1 200 ? -17.074 -5.578 3.193 1.00 84.88 200 ALA A N 1
ATOM 1554 C CA . ALA A 1 200 ? -15.896 -5.478 4.047 1.00 84.88 200 ALA A CA 1
ATOM 1555 C C . ALA A 1 200 ? -16.118 -4.505 5.219 1.00 84.88 200 ALA A C 1
ATOM 1557 O O . ALA A 1 200 ? -16.836 -3.517 5.063 1.00 84.88 200 ALA A O 1
ATOM 1558 N N . PRO A 1 201 ? -15.483 -4.750 6.383 1.00 77.38 201 PRO A N 1
ATOM 1559 C CA . PRO A 1 201 ? -15.464 -3.777 7.466 1.00 77.38 201 PRO A CA 1
ATOM 1560 C C . PRO A 1 201 ? -14.769 -2.500 6.982 1.00 77.38 201 PRO A C 1
ATOM 1562 O O . PRO A 1 201 ? -13.610 -2.526 6.568 1.00 77.38 201 PRO A O 1
ATOM 1565 N N . MET A 1 202 ? -15.511 -1.400 7.014 1.00 77.88 202 MET A N 1
ATOM 1566 C CA . MET A 1 202 ? -15.082 -0.064 6.618 1.00 77.88 202 MET A CA 1
ATOM 1567 C C . MET A 1 202 ? -15.415 0.894 7.781 1.00 77.88 202 MET A C 1
ATOM 1569 O O . MET A 1 202 ? -16.460 0.704 8.411 1.00 77.88 202 MET A O 1
ATOM 1573 N N . PRO A 1 203 ? -14.591 1.924 8.043 1.00 72.50 203 PRO A N 1
ATOM 1574 C CA . PRO A 1 203 ? -14.984 3.064 8.850 1.00 72.50 203 PRO A CA 1
ATOM 1575 C C . PRO A 1 203 ? -16.257 3.703 8.290 1.00 72.50 203 PRO A C 1
ATOM 1577 O O . PRO A 1 203 ? -16.606 3.564 7.110 1.00 72.50 203 PRO A O 1
ATOM 1580 N N . SER A 1 204 ? -16.954 4.424 9.164 1.00 74.19 204 SER A N 1
ATOM 1581 C CA . SER A 1 204 ? -18.101 5.253 8.796 1.00 74.19 204 SER A CA 1
ATOM 1582 C C . SER A 1 204 ? -17.716 6.268 7.721 1.00 74.19 204 SER A C 1
ATOM 1584 O O . SER A 1 204 ? -18.447 6.434 6.744 1.00 74.19 204 SER A O 1
ATOM 1586 N N . ALA A 1 205 ? -16.544 6.882 7.863 1.00 80.44 205 ALA A N 1
ATOM 1587 C CA . ALA A 1 205 ? -16.098 7.932 6.974 1.00 80.44 205 ALA A CA 1
ATOM 1588 C C . ALA A 1 205 ? -15.460 7.401 5.682 1.00 80.44 205 ALA A C 1
ATOM 1590 O O . ALA A 1 205 ? -14.667 6.456 5.691 1.00 80.44 205 ALA A O 1
ATOM 1591 N N . MET A 1 206 ? -15.816 8.030 4.559 1.00 82.31 206 MET A N 1
ATOM 1592 C CA . MET A 1 206 ? -15.253 7.739 3.246 1.00 82.31 206 MET A CA 1
ATOM 1593 C C . MET A 1 206 ? -14.325 8.882 2.813 1.00 82.31 206 MET A C 1
ATOM 1595 O O . MET A 1 206 ? -14.725 10.047 2.857 1.00 82.31 206 MET A O 1
ATOM 1599 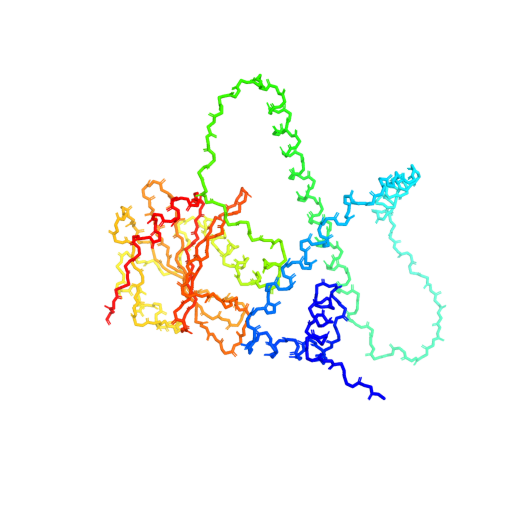N N . PRO A 1 207 ? -13.106 8.570 2.356 1.00 83.12 207 PRO A N 1
ATOM 1600 C CA . PRO A 1 207 ? -12.188 9.567 1.832 1.00 83.12 207 PRO A CA 1
ATOM 1601 C C . PRO A 1 207 ? -12.623 9.986 0.426 1.00 83.12 207 PRO A C 1
ATOM 1603 O O . PRO A 1 207 ? -12.807 9.136 -0.451 1.00 83.12 207 PRO A O 1
ATOM 1606 N N . ILE A 1 208 ? -12.764 11.293 0.214 1.00 88.38 208 ILE A N 1
ATOM 1607 C CA . ILE A 1 208 ? -13.139 11.920 -1.056 1.00 88.38 208 ILE A CA 1
ATOM 1608 C C . ILE A 1 208 ? -12.024 12.880 -1.483 1.00 88.38 208 ILE A C 1
ATOM 1610 O O . ILE A 1 208 ? -11.455 13.604 -0.670 1.00 88.38 208 ILE A O 1
ATOM 1614 N N . LEU A 1 209 ? -11.697 12.873 -2.776 1.00 88.19 209 LEU A N 1
ATOM 1615 C CA . LEU A 1 209 ? -10.765 13.824 -3.382 1.00 88.19 209 LEU A CA 1
ATOM 1616 C C . LEU A 1 209 ? -11.539 15.053 -3.882 1.00 88.19 209 LEU A C 1
ATOM 1618 O O . LEU A 1 209 ? -11.948 15.104 -5.041 1.00 88.19 209 LEU A O 1
ATOM 1622 N N . SER A 1 210 ? -11.774 16.022 -2.996 1.00 78.62 210 SER A N 1
ATOM 1623 C CA . SER A 1 210 ? -12.684 17.149 -3.259 1.00 78.62 210 SER A CA 1
ATOM 1624 C C . SER A 1 210 ? -12.077 18.273 -4.105 1.00 78.62 210 SER A C 1
ATOM 1626 O O . SER A 1 210 ? -12.807 18.969 -4.807 1.00 78.62 210 SER A O 1
ATOM 1628 N N . GLN A 1 211 ? -10.757 18.484 -4.039 1.00 72.38 211 GLN A N 1
ATOM 1629 C CA . GLN A 1 211 ? -10.122 19.680 -4.625 1.00 72.38 211 GLN A CA 1
ATOM 1630 C C . GLN A 1 211 ? -9.539 19.475 -6.026 1.00 72.38 211 GLN A C 1
ATOM 1632 O O . GLN A 1 211 ? -9.178 20.444 -6.687 1.00 72.38 211 GLN A O 1
ATOM 1637 N N . MET A 1 212 ? -9.458 18.233 -6.497 1.00 69.62 212 MET A N 1
ATOM 1638 C CA . MET A 1 212 ? -9.009 17.932 -7.855 1.00 69.62 212 MET A CA 1
ATOM 1639 C C . MET A 1 212 ? -10.221 17.635 -8.730 1.00 69.62 212 MET A C 1
ATOM 1641 O O . MET A 1 212 ? -11.208 17.093 -8.230 1.00 69.62 212 MET A O 1
ATOM 1645 N N . SER A 1 213 ? -10.147 17.947 -10.028 1.00 84.44 213 SER A N 1
ATOM 1646 C CA . SER A 1 213 ? -11.100 17.482 -11.045 1.00 84.44 213 SER A CA 1
ATOM 1647 C C . SER A 1 213 ? -10.992 15.960 -11.198 1.00 84.44 213 SER A C 1
ATOM 1649 O O . SER A 1 213 ? -10.488 15.408 -12.175 1.00 84.44 213 SER A O 1
ATOM 1651 N N . SER A 1 214 ? -11.404 15.268 -10.141 1.00 91.00 214 SER A N 1
ATOM 1652 C CA . SER A 1 214 ? -11.320 13.836 -9.978 1.00 91.00 214 SER A CA 1
ATOM 1653 C C . SER A 1 214 ? -12.707 13.243 -10.165 1.00 91.00 214 SER A C 1
ATOM 1655 O O . SER A 1 214 ? -13.717 13.714 -9.639 1.00 91.00 214 SER A O 1
ATOM 1657 N N . LYS A 1 215 ? -12.763 12.194 -10.968 1.00 93.88 215 LYS A N 1
ATOM 1658 C CA . LYS A 1 215 ? -13.960 11.423 -11.233 1.00 93.88 215 LYS A CA 1
ATOM 1659 C C . LYS A 1 215 ? -13.849 10.113 -10.479 1.00 93.88 215 LYS A C 1
ATOM 1661 O O . LYS A 1 215 ? -12.997 9.282 -10.788 1.00 93.88 215 LYS A O 1
ATOM 1666 N N . LEU A 1 216 ? -14.739 9.907 -9.513 1.00 94.88 216 LEU A N 1
ATOM 1667 C CA . LEU A 1 216 ? -14.872 8.616 -8.849 1.00 94.88 216 LEU A CA 1
ATOM 1668 C C . LEU A 1 216 ? -15.271 7.550 -9.884 1.00 94.88 216 LEU A C 1
ATOM 1670 O O . LEU A 1 216 ? -16.292 7.683 -10.564 1.00 94.88 216 LEU A O 1
ATOM 1674 N N . LEU A 1 217 ? -14.448 6.509 -10.017 1.00 95.69 217 LEU A N 1
ATOM 1675 C CA . LEU A 1 217 ? -14.700 5.390 -10.928 1.00 95.69 217 LEU A CA 1
ATOM 1676 C C . LEU A 1 217 ? -15.449 4.244 -10.242 1.00 95.69 217 LEU A C 1
ATOM 1678 O O . LEU A 1 217 ? -16.209 3.526 -10.893 1.00 95.69 217 LEU A O 1
ATOM 1682 N N . GLY A 1 218 ? -15.216 4.052 -8.945 1.00 95.81 218 GLY A N 1
ATOM 1683 C CA . GLY A 1 218 ? -15.800 2.969 -8.164 1.00 95.81 218 GLY A CA 1
ATOM 1684 C C . GLY A 1 218 ? -14.834 2.437 -7.114 1.00 95.81 218 GLY A C 1
ATOM 1685 O O . GLY A 1 218 ? -13.862 3.100 -6.744 1.00 95.81 218 GLY A O 1
ATOM 1686 N N . GLY A 1 219 ? -15.081 1.213 -6.656 1.00 95.81 219 GLY A N 1
ATOM 1687 C CA . GLY A 1 219 ? -14.232 0.556 -5.674 1.00 95.81 219 GLY A CA 1
ATOM 1688 C C . GLY A 1 219 ? -14.191 -0.963 -5.791 1.00 95.81 219 GLY A C 1
ATOM 1689 O O . GLY A 1 219 ? -14.952 -1.585 -6.531 1.00 95.81 219 GLY A O 1
ATOM 1690 N N . SER A 1 220 ? -13.263 -1.551 -5.052 1.00 96.25 220 SER A N 1
ATOM 1691 C CA . SER A 1 220 ? -13.012 -2.986 -4.965 1.00 96.25 220 SER A CA 1
ATOM 1692 C C . SER A 1 220 ? -12.689 -3.353 -3.524 1.00 96.25 220 SER A C 1
ATOM 1694 O O . SER A 1 220 ? -11.995 -2.607 -2.837 1.00 96.25 220 SER A O 1
ATOM 1696 N N . VAL A 1 221 ? -13.133 -4.522 -3.072 1.00 94.81 221 VAL A N 1
ATOM 1697 C CA . VAL A 1 221 ? -12.630 -5.103 -1.822 1.00 94.81 221 VAL A CA 1
ATOM 1698 C C . VAL A 1 221 ? -11.272 -5.736 -2.106 1.00 94.81 221 VAL A C 1
ATOM 1700 O O . VAL A 1 221 ? -11.125 -6.501 -3.059 1.00 94.81 221 VAL A O 1
ATOM 1703 N N . CYS A 1 222 ? -10.277 -5.430 -1.282 1.00 92.44 222 CYS A N 1
ATOM 1704 C CA . CYS A 1 222 ? -8.931 -5.978 -1.399 1.00 92.44 222 CYS A CA 1
ATOM 1705 C C . CYS A 1 222 ? -8.551 -6.763 -0.140 1.00 92.44 222 CYS A C 1
ATOM 1707 O O . CYS A 1 222 ? -9.127 -6.602 0.939 1.00 92.44 222 CYS A O 1
ATOM 1709 N N . THR A 1 223 ? -7.600 -7.680 -0.284 1.00 90.44 223 THR A N 1
ATOM 1710 C CA . THR A 1 223 ? -7.079 -8.486 0.824 1.00 90.44 223 THR A CA 1
ATOM 1711 C C . THR A 1 223 ? -5.564 -8.504 0.736 1.00 90.44 223 THR A C 1
ATOM 1713 O O . THR A 1 223 ? -5.014 -8.855 -0.307 1.00 90.44 223 THR A O 1
ATOM 1716 N N . PHE A 1 224 ? -4.917 -8.121 1.831 1.00 87.50 224 PHE A N 1
ATOM 1717 C CA . PHE A 1 224 ? -3.468 -8.033 1.964 1.00 87.50 224 PHE A CA 1
ATOM 1718 C C . PHE A 1 224 ? -3.045 -8.910 3.138 1.00 87.50 224 PHE A C 1
ATOM 1720 O O . PHE A 1 224 ? -3.313 -8.588 4.297 1.00 87.50 224 PHE A O 1
ATOM 1727 N N . GLY A 1 225 ? -2.485 -10.083 2.844 1.00 85.44 225 GLY A N 1
ATOM 1728 C CA . GLY A 1 225 ? -2.319 -11.139 3.846 1.00 85.44 225 GLY A CA 1
ATOM 1729 C C . GLY A 1 225 ? -3.662 -11.510 4.490 1.00 85.44 225 GLY A C 1
ATOM 1730 O O . GLY A 1 225 ? -4.557 -12.037 3.829 1.00 85.44 225 GLY A O 1
ATOM 1731 N N . LYS A 1 226 ? -3.811 -11.231 5.790 1.00 83.50 226 LYS A N 1
ATOM 1732 C CA . LYS A 1 226 ? -5.070 -11.423 6.541 1.00 83.50 226 LYS A CA 1
ATOM 1733 C C . LYS A 1 226 ? -5.891 -10.145 6.701 1.00 83.50 226 LYS A C 1
ATOM 1735 O O . LYS A 1 226 ? -7.036 -10.215 7.152 1.00 83.50 226 LYS A O 1
ATOM 1740 N N . ALA A 1 227 ? -5.321 -8.997 6.351 1.00 86.19 227 ALA A N 1
ATOM 1741 C CA . ALA A 1 227 ? -6.003 -7.722 6.439 1.00 86.19 227 ALA A CA 1
ATOM 1742 C C . ALA A 1 227 ? -6.989 -7.585 5.276 1.00 86.19 227 ALA A C 1
ATOM 1744 O O . ALA A 1 227 ? -6.656 -7.826 4.113 1.00 86.19 227 ALA A O 1
ATOM 1745 N N . LYS A 1 228 ? -8.220 -7.193 5.598 1.00 89.00 228 LYS A N 1
ATOM 1746 C CA . LYS A 1 228 ? -9.219 -6.804 4.604 1.00 89.00 228 LYS A CA 1
ATOM 1747 C C . LYS A 1 228 ? -9.221 -5.295 4.479 1.00 89.00 228 LYS A C 1
ATOM 1749 O O . LYS A 1 228 ? -9.076 -4.580 5.469 1.00 89.00 228 LYS A O 1
ATOM 1754 N N . GLY A 1 229 ? -9.417 -4.829 3.263 1.00 91.94 229 GLY A N 1
ATOM 1755 C CA . GLY A 1 229 ? -9.548 -3.419 2.986 1.00 91.94 229 GLY A CA 1
ATOM 1756 C C . GLY A 1 229 ? -10.394 -3.183 1.758 1.00 91.94 229 GLY A C 1
ATOM 1757 O O . GLY A 1 229 ? -11.027 -4.080 1.197 1.00 91.94 229 GLY A O 1
ATOM 1758 N N . VAL A 1 230 ? -10.369 -1.938 1.342 1.00 94.44 230 VAL A N 1
ATOM 1759 C CA . VAL A 1 230 ? -11.061 -1.436 0.170 1.00 94.44 230 VAL A CA 1
ATOM 1760 C C . VAL A 1 230 ? -10.107 -0.557 -0.618 1.00 94.44 230 VAL A C 1
ATOM 1762 O O . VAL A 1 230 ? -9.300 0.178 -0.048 1.00 94.44 230 VAL A O 1
ATOM 1765 N N . ARG A 1 231 ? -10.223 -0.637 -1.937 1.00 95.75 231 ARG A N 1
ATOM 1766 C CA . ARG A 1 231 ? -9.586 0.260 -2.890 1.00 95.75 231 ARG A CA 1
ATOM 1767 C C . ARG A 1 231 ? -10.672 1.082 -3.557 1.00 95.75 231 ARG A C 1
ATOM 1769 O O . ARG A 1 231 ? -11.564 0.514 -4.180 1.00 95.75 231 ARG A O 1
ATOM 1776 N N . ILE A 1 232 ? -10.573 2.395 -3.471 1.00 95.62 232 ILE A N 1
ATOM 1777 C CA . ILE A 1 232 ? -11.415 3.356 -4.176 1.00 95.62 232 ILE A CA 1
ATOM 1778 C C . ILE A 1 232 ? -10.570 3.941 -5.304 1.00 95.62 232 ILE A C 1
ATOM 1780 O O . ILE A 1 232 ? -9.428 4.336 -5.078 1.00 95.62 232 ILE A O 1
ATOM 1784 N N . MET A 1 233 ? -11.098 3.961 -6.523 1.00 96.12 233 MET A N 1
ATOM 1785 C CA . MET A 1 233 ? -10.357 4.443 -7.684 1.00 96.12 233 MET A CA 1
ATOM 1786 C C . MET A 1 233 ? -10.936 5.750 -8.205 1.00 96.12 233 MET A C 1
ATOM 1788 O O . MET A 1 233 ? -12.143 5.867 -8.429 1.00 96.12 233 MET A O 1
ATOM 1792 N N . TYR A 1 234 ? -10.039 6.689 -8.464 1.00 95.31 234 TYR A N 1
ATOM 1793 C CA . TYR A 1 234 ? -10.330 7.990 -9.038 1.00 95.31 234 TYR A CA 1
ATOM 1794 C C . TYR A 1 234 ? -9.607 8.132 -10.373 1.00 95.31 234 TYR A C 1
ATOM 1796 O O . TYR A 1 234 ? -8.502 7.622 -10.543 1.00 95.31 234 TYR A O 1
ATOM 1804 N N . ASP A 1 235 ? -10.238 8.820 -11.314 1.00 94.44 235 ASP A N 1
ATOM 1805 C CA . ASP A 1 235 ? -9.621 9.295 -12.548 1.00 94.44 235 ASP A CA 1
ATOM 1806 C C . ASP A 1 235 ? -9.432 10.799 -12.429 1.00 94.44 235 ASP A C 1
ATOM 1808 O O . ASP A 1 235 ? -10.395 11.523 -12.191 1.00 94.44 235 ASP A O 1
ATOM 1812 N N . THR A 1 236 ? -8.202 11.270 -12.527 1.00 91.94 236 THR A N 1
ATOM 1813 C CA . THR A 1 236 ? -7.857 12.683 -12.381 1.00 91.94 236 THR A CA 1
ATOM 1814 C C . THR A 1 236 ? -7.456 13.228 -13.744 1.00 91.94 236 THR A C 1
ATOM 1816 O O . THR A 1 236 ? -6.713 12.578 -14.480 1.00 91.94 236 THR A O 1
ATOM 1819 N N . GLU A 1 237 ? -7.936 14.421 -14.097 1.00 87.69 237 GLU A N 1
ATOM 1820 C CA . GLU A 1 237 ? -7.739 14.972 -15.449 1.00 87.69 237 GLU A CA 1
ATOM 1821 C C . GLU A 1 237 ? -6.264 15.092 -15.862 1.00 87.69 237 GLU A C 1
ATOM 1823 O O . GLU A 1 237 ? -5.939 14.902 -17.033 1.00 87.69 237 GLU A O 1
ATOM 1828 N N . HIS A 1 238 ? -5.372 15.384 -14.913 1.00 83.75 238 HIS A N 1
ATOM 1829 C CA . HIS A 1 238 ? -3.953 15.632 -15.187 1.00 83.75 238 HIS A CA 1
ATOM 1830 C C . HIS A 1 238 ? -3.023 14.503 -14.751 1.00 83.75 238 HIS A C 1
ATOM 1832 O O . HIS A 1 238 ? -1.920 14.387 -15.278 1.00 83.75 238 HIS A O 1
ATOM 1838 N N . HIS A 1 239 ? -3.468 13.663 -13.820 1.00 82.06 239 HIS A N 1
ATOM 1839 C CA . HIS A 1 239 ? -2.593 12.735 -13.109 1.00 82.06 239 HIS A CA 1
ATOM 1840 C C . HIS A 1 239 ? -2.962 11.265 -13.349 1.00 82.06 239 HIS A C 1
ATOM 1842 O O . HIS A 1 239 ? -2.323 10.356 -12.823 1.00 82.06 239 HIS A O 1
ATOM 1848 N N . GLY A 1 240 ? -3.982 11.011 -14.176 1.00 91.00 240 GLY A N 1
ATOM 1849 C CA . GLY A 1 240 ? -4.440 9.669 -14.497 1.00 91.00 240 GLY A CA 1
ATOM 1850 C C . GLY A 1 240 ? -5.161 9.007 -13.326 1.00 91.00 240 GLY A C 1
ATOM 1851 O O . GLY A 1 240 ? -5.890 9.648 -12.564 1.00 91.00 240 GLY A O 1
ATOM 1852 N N . LYS A 1 241 ? -5.006 7.689 -13.202 1.00 94.81 241 LYS A N 1
ATOM 1853 C CA . LYS A 1 241 ? -5.767 6.902 -12.229 1.00 94.81 241 LYS A CA 1
ATOM 1854 C C . LYS A 1 241 ? -5.053 6.828 -10.889 1.00 94.81 241 LYS A C 1
ATOM 1856 O O . LYS A 1 241 ? -3.972 6.261 -10.786 1.00 94.81 241 LYS A O 1
ATOM 1861 N N . VAL A 1 242 ? -5.743 7.273 -9.849 1.00 95.31 242 VAL A N 1
ATOM 1862 C CA . VAL A 1 242 ? -5.295 7.219 -8.458 1.00 95.31 242 VAL A CA 1
ATOM 1863 C C . VAL A 1 242 ? -6.070 6.130 -7.727 1.00 95.31 242 VAL A C 1
ATOM 1865 O O . VAL A 1 242 ? -7.286 5.995 -7.889 1.00 95.31 242 VAL A O 1
ATOM 1868 N N . SER A 1 243 ? -5.387 5.344 -6.898 1.00 96.19 243 SER A N 1
ATOM 1869 C CA . SER A 1 243 ? -6.029 4.399 -5.980 1.00 96.19 243 SER A CA 1
ATOM 1870 C C . SER A 1 243 ? -5.875 4.852 -4.539 1.00 96.19 243 SER A C 1
ATOM 1872 O O . SER A 1 243 ? -4.764 5.023 -4.050 1.00 96.19 243 SER A O 1
ATOM 1874 N N . PHE A 1 244 ? -7.002 5.003 -3.858 1.00 95.44 244 PHE A N 1
ATOM 1875 C CA . PHE A 1 244 ? -7.068 5.234 -2.428 1.00 95.44 244 PHE A CA 1
ATOM 1876 C C . PHE A 1 244 ? -7.385 3.914 -1.723 1.00 95.44 244 PHE A C 1
ATOM 1878 O O . PHE A 1 244 ? -8.380 3.261 -2.033 1.00 95.44 244 PHE A O 1
ATOM 1885 N N . TYR A 1 245 ? -6.566 3.528 -0.759 1.00 94.44 245 TYR A N 1
ATOM 1886 C CA . TYR A 1 245 ? -6.701 2.315 0.028 1.00 94.44 245 TYR A CA 1
ATOM 1887 C C . TYR A 1 245 ? -7.055 2.637 1.463 1.00 94.44 245 TYR A C 1
ATOM 1889 O O . TYR A 1 245 ? -6.522 3.572 2.057 1.00 94.44 245 TYR A O 1
ATOM 1897 N N . GLN A 1 246 ? -7.902 1.791 2.028 1.00 92.69 246 GLN A N 1
ATOM 1898 C CA . GLN A 1 246 ? -8.248 1.826 3.434 1.00 92.69 246 GLN A CA 1
ATOM 1899 C C . GLN A 1 246 ? -8.356 0.397 3.943 1.00 92.69 246 GLN A C 1
ATOM 1901 O O . GLN A 1 246 ? -9.166 -0.401 3.467 1.00 92.69 246 GLN A O 1
ATOM 1906 N N . ILE A 1 247 ? -7.468 0.044 4.857 1.00 91.00 247 ILE A N 1
ATOM 1907 C CA . ILE A 1 247 ? -7.196 -1.334 5.243 1.00 91.00 247 ILE A CA 1
ATOM 1908 C C . ILE A 1 247 ? -7.366 -1.426 6.750 1.00 91.00 247 ILE A C 1
ATOM 1910 O O . ILE A 1 247 ? -6.718 -0.694 7.496 1.00 91.00 247 ILE A O 1
ATOM 1914 N N . ALA A 1 248 ? -8.245 -2.318 7.202 1.00 88.31 248 ALA A N 1
ATOM 1915 C CA . ALA A 1 248 ? -8.474 -2.511 8.625 1.00 88.31 248 ALA A CA 1
ATOM 1916 C C . ALA A 1 248 ? -7.193 -3.022 9.289 1.00 88.31 248 ALA A C 1
ATOM 1918 O O . ALA A 1 248 ? -6.583 -3.995 8.822 1.00 88.31 248 ALA A O 1
ATOM 1919 N N . ARG A 1 249 ? -6.814 -2.408 10.412 1.00 82.56 249 ARG A N 1
ATOM 1920 C CA . ARG A 1 249 ? -5.707 -2.867 11.247 1.00 82.56 249 ARG A CA 1
ATOM 1921 C C . ARG A 1 249 ? -6.156 -4.120 11.999 1.00 82.56 249 ARG A C 1
ATOM 1923 O O . ARG A 1 249 ? -6.552 -4.086 13.159 1.00 82.56 249 ARG A O 1
ATOM 1930 N N . SER A 1 250 ? -6.191 -5.254 11.296 1.00 67.06 250 SER A N 1
ATOM 1931 C CA . SER A 1 250 ? -6.465 -6.546 11.932 1.00 67.06 250 SER A CA 1
ATOM 1932 C C . SER A 1 250 ? -5.428 -6.799 13.036 1.00 67.06 250 SER A C 1
ATOM 1934 O O . SER A 1 250 ? -4.320 -6.281 12.955 1.00 67.06 250 SER A O 1
ATOM 1936 N N . GLN A 1 251 ? -5.778 -7.577 14.065 1.00 54.25 251 GLN A N 1
ATOM 1937 C CA . GLN A 1 251 ? -5.034 -7.748 15.330 1.00 54.25 251 GLN A CA 1
ATOM 1938 C C . GLN A 1 251 ? -3.616 -8.376 15.218 1.00 54.25 251 GLN A C 1
ATOM 1940 O O . GLN A 1 251 ? -3.130 -8.978 16.175 1.00 54.25 251 GLN A O 1
ATOM 1945 N N . ARG A 1 252 ? -2.933 -8.288 14.068 1.00 53.78 25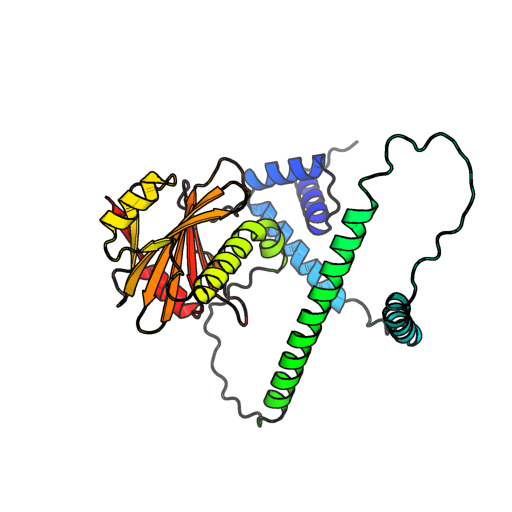2 ARG A N 1
ATOM 1946 C CA . ARG A 1 252 ? -1.533 -8.693 13.883 1.00 53.78 252 ARG A CA 1
ATOM 1947 C C . ARG A 1 252 ? -0.733 -7.653 13.084 1.00 53.78 252 ARG A C 1
ATOM 1949 O O . ARG A 1 252 ? -1.254 -7.123 12.105 1.00 53.78 252 ARG A O 1
ATOM 1956 N N . PRO A 1 253 ? 0.536 -7.406 13.454 1.00 54.41 253 PRO A N 1
ATOM 1957 C CA . PRO A 1 253 ? 1.354 -6.291 12.974 1.00 54.41 253 PRO A CA 1
ATOM 1958 C C . PRO A 1 253 ? 2.003 -6.565 11.604 1.00 54.41 253 PRO A C 1
ATOM 1960 O O . PRO A 1 253 ? 3.148 -6.201 11.382 1.00 54.41 253 PRO A O 1
ATOM 1963 N N . GLU A 1 254 ? 1.308 -7.236 10.679 1.00 54.31 254 GLU A N 1
ATOM 1964 C CA . GLU A 1 254 ? 1.864 -7.511 9.337 1.00 54.31 254 GLU A CA 1
ATOM 1965 C C . GLU A 1 254 ? 1.939 -6.243 8.463 1.00 54.31 254 GLU A C 1
ATOM 1967 O O . GLU A 1 254 ? 2.568 -6.254 7.406 1.00 54.31 254 GLU A O 1
ATOM 1972 N N . LEU A 1 255 ? 1.311 -5.147 8.904 1.00 57.34 255 LEU A N 1
ATOM 1973 C CA . LEU A 1 255 ? 1.458 -3.825 8.308 1.00 57.34 255 LEU A CA 1
ATOM 1974 C C . LEU A 1 255 ? 2.380 -2.959 9.176 1.00 57.34 255 LEU A C 1
ATOM 1976 O O . LEU A 1 255 ? 2.270 -3.021 10.407 1.00 57.34 255 LEU A O 1
ATOM 1980 N N . PRO A 1 256 ? 3.249 -2.135 8.556 1.00 60.16 256 PRO A N 1
ATOM 1981 C CA . PRO A 1 256 ? 4.092 -1.202 9.286 1.00 60.16 256 PRO A CA 1
ATOM 1982 C C . PRO A 1 256 ? 3.240 -0.365 10.238 1.00 60.16 256 PRO A C 1
ATOM 1984 O O . PRO A 1 256 ? 2.156 0.107 9.877 1.00 60.16 256 PRO A O 1
ATOM 1987 N N . GLN A 1 257 ? 3.735 -0.147 11.456 1.00 62.12 257 GLN A N 1
ATOM 1988 C CA . GLN A 1 257 ? 3.149 0.871 12.316 1.00 62.12 257 GLN A CA 1
ATOM 1989 C C . GLN A 1 257 ? 3.503 2.238 11.734 1.00 62.12 257 GLN A C 1
ATOM 1991 O O . GLN A 1 257 ? 4.554 2.798 12.024 1.00 62.12 257 GLN A O 1
ATOM 1996 N N . PHE A 1 258 ? 2.637 2.755 10.868 1.00 66.56 258 PHE A N 1
ATOM 1997 C CA . PHE A 1 258 ? 2.737 4.141 10.443 1.00 66.56 258 PHE A CA 1
ATOM 1998 C C . PHE A 1 258 ? 2.345 5.031 11.616 1.00 66.56 258 PHE A C 1
ATOM 2000 O O . PHE A 1 258 ? 1.330 4.790 12.275 1.00 66.56 258 PHE A O 1
ATOM 2007 N N . THR A 1 259 ? 3.132 6.068 11.866 1.00 68.25 259 THR A N 1
ATOM 2008 C CA . THR A 1 259 ? 2.694 7.165 12.721 1.00 68.25 259 THR A CA 1
ATOM 2009 C C . THR A 1 259 ? 1.508 7.881 12.045 1.00 68.25 259 THR A C 1
ATOM 2011 O O . THR A 1 259 ? 1.192 7.622 10.878 1.00 68.25 259 THR A O 1
ATOM 2014 N N . PRO A 1 260 ? 0.820 8.794 12.748 1.00 71.31 260 PRO A N 1
ATOM 2015 C CA . PRO A 1 260 ? -0.121 9.711 12.104 1.00 71.31 260 PRO A CA 1
ATOM 2016 C C . PRO A 1 260 ? 0.536 10.583 11.021 1.00 71.31 260 PRO A C 1
ATOM 2018 O O . PRO A 1 260 ? -0.155 11.206 10.216 1.00 71.31 260 PRO A O 1
ATOM 2021 N N . GLU A 1 261 ? 1.870 10.648 10.998 1.00 79.12 261 GLU A N 1
ATOM 2022 C CA . GLU A 1 261 ? 2.616 11.346 9.965 1.00 79.12 261 GLU A CA 1
ATOM 2023 C C . GLU A 1 261 ? 2.605 10.554 8.655 1.00 79.12 261 GLU A C 1
ATOM 2025 O O . GLU A 1 261 ? 2.721 9.329 8.615 1.00 79.12 261 GLU A O 1
ATOM 2030 N N . LYS A 1 262 ? 2.454 11.286 7.552 1.00 82.44 262 LYS A N 1
ATOM 2031 C CA . LYS A 1 262 ? 2.399 10.711 6.210 1.00 82.44 262 LYS A CA 1
ATOM 2032 C C . LYS A 1 262 ? 3.795 10.266 5.781 1.00 82.44 262 LYS A C 1
ATOM 2034 O O . LYS A 1 262 ? 4.692 11.096 5.640 1.00 82.44 262 LYS A O 1
ATOM 2039 N N . LEU A 1 263 ? 3.949 8.975 5.509 1.00 82.81 263 LEU A N 1
ATOM 2040 C CA . LEU A 1 263 ? 5.126 8.411 4.865 1.00 82.81 263 LEU A CA 1
ATOM 2041 C C . LEU A 1 263 ? 4.970 8.518 3.348 1.00 82.81 263 LEU A C 1
ATOM 2043 O O . LEU A 1 263 ? 4.052 7.936 2.774 1.00 82.81 263 LEU A O 1
ATOM 2047 N N . TYR A 1 264 ? 5.888 9.224 2.700 1.00 82.38 264 TYR A N 1
ATOM 2048 C CA . TYR A 1 264 ? 5.952 9.338 1.245 1.00 82.38 264 TYR A CA 1
ATOM 2049 C C . TYR A 1 264 ? 6.968 8.340 0.702 1.00 82.38 264 TYR A C 1
ATOM 2051 O O . TYR A 1 264 ? 8.125 8.343 1.111 1.00 82.38 264 TYR A O 1
ATOM 2059 N N . LEU A 1 265 ? 6.538 7.505 -0.233 1.00 82.31 265 LEU A N 1
ATOM 2060 C CA . LEU A 1 265 ? 7.377 6.538 -0.921 1.00 82.31 265 LEU A CA 1
ATOM 2061 C C . LEU A 1 265 ? 7.350 6.853 -2.412 1.00 82.31 265 LEU A C 1
ATOM 2063 O O . LEU A 1 265 ? 6.294 6.835 -3.041 1.00 82.31 265 LEU A O 1
ATOM 2067 N N . ALA A 1 266 ? 8.519 7.141 -2.971 1.00 79.62 266 ALA A N 1
ATOM 2068 C CA . ALA A 1 266 ? 8.708 7.309 -4.403 1.00 79.62 266 ALA A CA 1
ATOM 2069 C C . ALA A 1 266 ? 9.591 6.166 -4.903 1.00 79.62 266 ALA A C 1
ATOM 2071 O O . ALA A 1 266 ? 10.706 5.986 -4.414 1.00 79.62 266 ALA A O 1
ATOM 2072 N N . ILE A 1 267 ? 9.085 5.385 -5.855 1.00 77.06 267 ILE A N 1
ATOM 2073 C CA . ILE A 1 267 ? 9.842 4.306 -6.488 1.00 77.06 267 ILE A CA 1
ATOM 2074 C C . ILE A 1 267 ? 10.354 4.827 -7.824 1.00 77.06 267 ILE A C 1
ATOM 2076 O O . ILE A 1 267 ? 9.588 5.365 -8.622 1.00 77.06 267 ILE A O 1
ATOM 2080 N N . GLN A 1 268 ? 11.655 4.670 -8.064 1.00 70.56 268 GLN A N 1
ATOM 2081 C CA . GLN A 1 268 ? 12.242 4.983 -9.360 1.00 70.56 268 GLN A CA 1
ATOM 2082 C C . GLN A 1 268 ? 11.596 4.082 -10.424 1.00 70.56 268 GLN A C 1
ATOM 2084 O O . GLN A 1 268 ? 11.630 2.860 -10.298 1.00 70.56 268 GLN A O 1
ATOM 2089 N N . ASP A 1 269 ? 10.973 4.698 -11.430 1.00 75.69 269 ASP A N 1
ATOM 2090 C CA . ASP A 1 269 ? 10.278 4.023 -12.537 1.00 75.69 269 ASP A CA 1
ATOM 2091 C C . ASP A 1 269 ? 9.048 3.178 -12.126 1.00 75.69 269 ASP A C 1
ATOM 2093 O O . ASP A 1 269 ? 8.671 2.228 -12.817 1.00 75.69 269 ASP A O 1
ATOM 2097 N N . GLY A 1 270 ? 8.385 3.523 -11.014 1.00 82.00 270 GLY A N 1
ATOM 2098 C CA . GLY A 1 270 ? 7.178 2.833 -10.549 1.00 82.00 270 GLY A CA 1
ATOM 2099 C C . GLY A 1 270 ? 6.160 3.745 -9.858 1.00 82.00 270 GLY A C 1
ATOM 2100 O O . GLY A 1 270 ? 6.428 4.929 -9.652 1.00 82.00 270 GLY A O 1
ATOM 2101 N N . PRO A 1 271 ? 4.987 3.200 -9.480 1.00 86.56 271 PRO A N 1
ATOM 2102 C CA . PRO A 1 271 ? 3.989 3.959 -8.743 1.00 86.56 271 PRO A CA 1
ATOM 2103 C C . PRO A 1 271 ? 4.549 4.383 -7.385 1.00 86.56 271 PRO A C 1
ATOM 2105 O O . PRO A 1 271 ? 5.054 3.559 -6.617 1.00 86.56 271 PRO A O 1
ATOM 2108 N N . GLY A 1 272 ? 4.434 5.673 -7.084 1.00 90.31 272 GLY A N 1
ATOM 2109 C CA . GLY A 1 272 ? 4.659 6.200 -5.749 1.00 90.31 272 GLY A CA 1
ATOM 2110 C C . GLY A 1 272 ? 3.430 5.993 -4.867 1.00 90.31 272 GLY A C 1
ATOM 2111 O O . GLY A 1 272 ? 2.321 5.720 -5.340 1.00 90.31 272 GLY A O 1
ATOM 2112 N N . GLY A 1 273 ? 3.609 6.154 -3.562 1.00 92.81 273 GLY A N 1
ATOM 2113 C CA . GLY A 1 273 ? 2.484 6.170 -2.648 1.00 92.81 273 GLY A CA 1
ATOM 2114 C C . GLY A 1 273 ? 2.720 6.949 -1.368 1.00 92.81 273 GLY A C 1
ATOM 2115 O O . GLY A 1 273 ? 3.850 7.186 -0.950 1.00 92.81 273 GLY A O 1
ATOM 2116 N N . VAL A 1 274 ? 1.621 7.349 -0.741 1.00 92.69 274 VAL A N 1
ATOM 2117 C CA . VAL A 1 274 ? 1.598 8.029 0.555 1.00 92.69 274 VAL A CA 1
ATOM 2118 C C . VAL A 1 274 ? 0.841 7.157 1.532 1.00 92.69 274 VAL A C 1
ATOM 2120 O O . VAL A 1 274 ? -0.289 6.781 1.239 1.00 92.69 274 VAL A O 1
ATOM 2123 N N . PHE A 1 275 ? 1.441 6.849 2.676 1.00 91.12 275 PHE A N 1
ATOM 2124 C CA . PHE A 1 275 ? 0.927 5.891 3.651 1.00 91.12 275 PHE A CA 1
ATOM 2125 C C . PHE A 1 275 ? 0.806 6.550 5.024 1.00 91.12 275 PHE A C 1
ATOM 2127 O O . PHE A 1 275 ? 1.698 7.289 5.436 1.00 91.12 275 PHE A O 1
ATOM 2134 N N . TRP A 1 276 ? -0.291 6.304 5.736 1.00 89.94 276 TRP A N 1
ATOM 2135 C CA . TRP A 1 276 ? -0.491 6.796 7.105 1.00 89.94 276 TRP A CA 1
ATOM 2136 C C . TRP A 1 276 ? -1.464 5.895 7.876 1.00 89.94 276 TRP A C 1
ATOM 2138 O O . TRP A 1 276 ? -2.063 4.976 7.308 1.00 89.94 276 TRP A O 1
ATOM 2148 N N . SER A 1 277 ? -1.620 6.122 9.183 1.00 87.62 277 SER A N 1
ATOM 2149 C CA . SER A 1 277 ? -2.628 5.427 9.993 1.00 87.62 277 SER A CA 1
ATOM 2150 C C . SER A 1 277 ? -3.273 6.344 11.033 1.00 87.62 277 SER A C 1
ATOM 2152 O O . SER A 1 277 ? -2.661 7.319 11.463 1.00 87.62 277 SER A O 1
ATOM 2154 N N . ASP A 1 278 ? -4.503 6.034 11.441 1.00 85.38 278 ASP A N 1
ATOM 2155 C CA . ASP A 1 278 ? -5.247 6.759 12.489 1.00 85.38 278 ASP A CA 1
ATOM 2156 C C . ASP A 1 278 ? -5.520 5.903 13.740 1.00 85.38 278 ASP A C 1
ATOM 2158 O O . ASP A 1 278 ? -6.338 6.251 14.587 1.00 85.38 278 ASP A O 1
ATOM 2162 N N . GLY A 1 279 ? -4.826 4.770 13.867 1.00 82.06 279 GLY A N 1
ATOM 2163 C CA . GLY A 1 279 ? -5.015 3.808 14.950 1.00 82.06 279 GLY A CA 1
ATOM 2164 C C . GLY A 1 279 ? -5.899 2.623 14.563 1.00 82.06 279 GLY A C 1
ATOM 2165 O O . GLY A 1 279 ? -5.518 1.494 14.879 1.00 82.06 279 GLY A O 1
ATOM 2166 N N . GLU A 1 280 ? -6.997 2.847 13.837 1.00 85.69 280 GLU A N 1
ATOM 2167 C CA . GLU A 1 280 ? -7.949 1.799 13.432 1.00 85.69 280 GLU A CA 1
ATOM 2168 C C . GLU A 1 280 ? -7.694 1.307 12.000 1.00 85.69 280 GLU A C 1
ATOM 2170 O O . GLU A 1 280 ? -7.784 0.105 11.716 1.00 85.69 280 GLU A O 1
ATOM 2175 N N . PHE A 1 281 ? -7.300 2.215 11.108 1.00 88.38 281 PHE A N 1
ATOM 2176 C CA . PHE A 1 281 ? -7.074 1.916 9.701 1.00 88.38 281 PHE A CA 1
ATOM 2177 C C . PHE A 1 281 ? -5.684 2.335 9.236 1.00 88.38 281 PHE A C 1
ATOM 2179 O O . PHE A 1 281 ? -5.081 3.298 9.712 1.00 88.38 281 PHE A O 1
ATOM 2186 N N . HIS A 1 282 ? -5.189 1.587 8.254 1.00 89.44 282 HIS A N 1
ATOM 2187 C CA . HIS A 1 282 ? -4.082 1.990 7.406 1.00 89.44 282 HIS A CA 1
ATOM 2188 C C . HIS A 1 282 ? -4.634 2.567 6.114 1.00 89.44 282 HIS A C 1
ATOM 2190 O O . HIS A 1 282 ? -5.468 1.946 5.449 1.00 89.44 282 HIS A O 1
ATOM 2196 N N . TYR A 1 283 ? -4.125 3.730 5.747 1.00 91.88 283 TYR A N 1
ATOM 2197 C CA . TYR A 1 283 ? -4.498 4.426 4.533 1.00 91.88 283 TYR A CA 1
ATOM 2198 C C . TYR A 1 283 ? -3.319 4.451 3.577 1.00 91.88 283 TYR A C 1
ATOM 2200 O O . TYR A 1 283 ? -2.167 4.571 4.005 1.00 91.88 283 TYR A O 1
ATOM 2208 N N . ALA A 1 284 ? -3.610 4.354 2.284 1.00 93.69 284 ALA A N 1
ATOM 2209 C CA . ALA A 1 284 ? -2.612 4.606 1.261 1.00 93.69 284 ALA A CA 1
ATOM 2210 C C . ALA A 1 284 ? -3.211 5.327 0.056 1.00 93.69 284 ALA A C 1
ATOM 2212 O O . ALA A 1 284 ? -4.300 4.986 -0.394 1.00 93.69 284 ALA A O 1
ATOM 2213 N N . ILE A 1 285 ? -2.481 6.275 -0.515 1.00 95.06 285 ILE A N 1
ATOM 2214 C CA . ILE A 1 285 ? -2.743 6.790 -1.862 1.00 95.06 285 ILE A CA 1
ATOM 2215 C C . ILE A 1 285 ? -1.634 6.272 -2.749 1.00 95.06 285 ILE A C 1
ATOM 2217 O O . ILE A 1 285 ? -0.473 6.477 -2.419 1.00 95.06 285 ILE A O 1
ATOM 2221 N N . VAL A 1 286 ? -1.977 5.616 -3.852 1.00 95.81 286 VAL A N 1
ATOM 2222 C CA . VAL A 1 286 ? -1.008 5.081 -4.811 1.00 95.81 286 VAL A CA 1
ATOM 2223 C C . VAL A 1 286 ? -1.336 5.582 -6.208 1.00 95.81 286 VAL A C 1
ATOM 2225 O O . VAL A 1 286 ? -2.499 5.551 -6.628 1.00 95.81 286 VAL A O 1
ATOM 2228 N N . SER A 1 287 ? -0.307 6.063 -6.900 1.00 95.00 287 SER A N 1
ATOM 2229 C CA . SER A 1 287 ? -0.399 6.614 -8.249 1.00 95.00 287 SER A CA 1
ATOM 2230 C C . SER A 1 287 ? 0.970 6.628 -8.927 1.00 95.00 287 SER A C 1
ATOM 2232 O O . SER A 1 287 ? 1.994 6.674 -8.251 1.00 95.00 287 SER A O 1
ATOM 2234 N N . ASP A 1 288 ? 0.997 6.725 -10.254 1.00 92.19 288 ASP A N 1
ATOM 2235 C CA . ASP A 1 288 ? 2.216 6.979 -11.046 1.00 92.19 288 ASP A CA 1
ATOM 2236 C C . ASP A 1 288 ? 2.685 8.454 -10.964 1.00 92.19 288 ASP A C 1
ATOM 2238 O O . ASP A 1 288 ? 3.320 8.980 -11.875 1.00 92.19 288 ASP A O 1
ATOM 2242 N N . LEU A 1 289 ? 2.326 9.147 -9.879 1.00 89.94 289 LEU A N 1
ATOM 2243 C CA . LEU A 1 289 ? 2.606 10.563 -9.661 1.00 89.94 289 LEU A CA 1
ATOM 2244 C C . LEU A 1 289 ? 3.977 10.792 -9.036 1.00 89.94 289 LEU A C 1
ATOM 2246 O O . LEU A 1 289 ? 4.473 9.956 -8.278 1.00 89.94 289 LEU A O 1
ATOM 2250 N N . SER A 1 290 ? 4.551 11.972 -9.281 1.00 86.06 290 SER A N 1
ATOM 2251 C CA . SER A 1 290 ? 5.735 12.414 -8.546 1.00 86.06 290 SER A CA 1
ATOM 2252 C C . SER A 1 290 ? 5.426 12.620 -7.056 1.00 86.06 290 SER A C 1
ATOM 2254 O O . SER A 1 290 ? 4.275 12.783 -6.645 1.00 86.06 290 SER A O 1
ATOM 2256 N N . ALA A 1 291 ? 6.468 12.639 -6.222 1.00 81.81 291 ALA A N 1
ATOM 2257 C CA . ALA A 1 291 ? 6.319 12.847 -4.782 1.00 81.81 291 ALA A CA 1
ATOM 2258 C C . ALA A 1 291 ? 5.640 14.189 -4.435 1.00 81.81 291 ALA A C 1
ATOM 2260 O O . ALA A 1 291 ? 4.837 14.245 -3.502 1.00 81.81 291 ALA A O 1
ATOM 2261 N N . ASP A 1 292 ? 5.928 15.249 -5.198 1.00 85.19 292 ASP A N 1
ATOM 2262 C CA . ASP A 1 292 ? 5.328 16.573 -4.999 1.00 85.19 292 ASP A CA 1
ATOM 2263 C C . ASP A 1 292 ? 3.833 16.575 -5.349 1.00 85.19 292 ASP A C 1
ATOM 2265 O O . ASP A 1 292 ? 3.018 17.074 -4.570 1.00 85.19 292 ASP A O 1
ATOM 2269 N N . GLU A 1 293 ? 3.450 15.940 -6.459 1.00 88.75 293 GLU A N 1
ATOM 2270 C CA . GLU A 1 293 ? 2.042 15.796 -6.857 1.00 88.75 293 GLU A CA 1
ATOM 2271 C C . GLU A 1 293 ? 1.267 14.909 -5.877 1.00 88.75 293 GLU A C 1
ATOM 2273 O O . GLU A 1 293 ? 0.135 15.221 -5.508 1.00 88.75 293 GLU A O 1
ATOM 2278 N N . LEU A 1 294 ? 1.880 13.823 -5.393 1.00 88.56 294 LEU A N 1
ATOM 2279 C CA . LEU A 1 294 ? 1.293 12.989 -4.346 1.00 88.56 294 LEU A CA 1
ATOM 2280 C C . LEU A 1 294 ? 1.039 13.801 -3.074 1.00 88.56 294 LEU A C 1
ATOM 2282 O O . LEU A 1 294 ? -0.017 13.659 -2.459 1.00 88.56 294 LEU A O 1
ATOM 2286 N N . LYS A 1 295 ? 1.967 14.679 -2.684 1.00 87.69 295 LYS A N 1
ATOM 2287 C CA . LYS A 1 295 ? 1.826 15.555 -1.512 1.00 87.69 295 LYS A CA 1
ATOM 2288 C C . LYS A 1 295 ? 0.696 16.568 -1.667 1.00 87.69 295 LYS A C 1
ATOM 2290 O O . LYS A 1 295 ? -0.074 16.770 -0.721 1.00 87.69 295 LYS A O 1
ATOM 2295 N N . GLU A 1 296 ? 0.560 17.160 -2.846 1.00 89.50 296 GLU A N 1
ATOM 2296 C CA . GLU A 1 296 ? -0.574 18.022 -3.181 1.00 89.50 296 GLU A CA 1
ATOM 2297 C C . GLU A 1 296 ? -1.896 17.248 -3.097 1.00 89.50 296 GLU A C 1
ATOM 2299 O O . GLU A 1 296 ? -2.792 17.623 -2.338 1.00 89.50 296 GLU A O 1
ATOM 2304 N N . LEU A 1 297 ? -1.968 16.091 -3.756 1.00 89.31 297 LEU A N 1
ATOM 2305 C CA . LEU A 1 297 ? -3.125 15.201 -3.749 1.00 89.31 297 LEU A CA 1
ATOM 2306 C C . LEU A 1 297 ? -3.515 14.765 -2.328 1.00 89.31 297 LEU A C 1
ATOM 2308 O O . LEU A 1 297 ? -4.694 14.749 -1.983 1.00 89.31 297 LEU A O 1
ATOM 2312 N N . THR A 1 298 ? -2.541 14.460 -1.463 1.00 88.56 298 THR A N 1
ATOM 2313 C CA . THR A 1 298 ? -2.840 14.062 -0.076 1.00 88.56 298 THR A CA 1
ATOM 2314 C C . THR A 1 298 ? -3.399 15.215 0.760 1.00 88.56 298 THR A C 1
ATOM 2316 O O . THR A 1 298 ? -3.973 14.965 1.822 1.00 88.56 298 THR A O 1
ATOM 2319 N N . SER A 1 299 ? -3.177 16.465 0.352 1.00 88.00 299 SER A N 1
ATOM 2320 C CA . SER A 1 299 ? -3.718 17.657 1.018 1.00 88.00 299 SER A CA 1
ATOM 2321 C C . SER A 1 299 ? -5.162 17.940 0.588 1.00 88.00 299 SER A C 1
ATOM 2323 O O . SER A 1 299 ? -5.899 18.583 1.326 1.00 88.00 299 SER A O 1
ATOM 2325 N N . ALA A 1 300 ? -5.569 17.397 -0.564 1.00 87.94 300 ALA A N 1
ATOM 2326 C CA . ALA A 1 300 ? -6.917 17.474 -1.125 1.00 87.94 300 ALA A CA 1
ATOM 2327 C C . ALA A 1 300 ? -7.872 16.367 -0.633 1.00 87.94 300 ALA A C 1
ATOM 2329 O O . ALA A 1 300 ? -9.034 16.338 -1.044 1.00 87.94 300 ALA A O 1
ATOM 2330 N N . VAL A 1 301 ? -7.391 15.432 0.198 1.00 88.88 301 VAL A N 1
ATOM 2331 C CA . VAL A 1 301 ? -8.223 14.368 0.778 1.00 88.88 301 VAL A CA 1
ATOM 2332 C C . VAL A 1 301 ? -9.089 14.950 1.884 1.00 88.88 301 VAL A C 1
ATOM 2334 O O . VAL A 1 301 ? -8.582 15.390 2.916 1.00 88.88 301 VAL A O 1
ATOM 2337 N N . GLU A 1 302 ? -10.399 14.867 1.699 1.00 86.94 302 GLU A N 1
ATOM 2338 C CA . GLU A 1 302 ? -11.390 15.177 2.719 1.00 86.94 302 GLU A CA 1
ATOM 2339 C C . GLU A 1 302 ? -12.026 13.880 3.217 1.00 86.94 302 GLU A C 1
ATOM 2341 O O . GLU A 1 302 ? -12.409 13.005 2.439 1.00 86.94 302 GLU A O 1
ATOM 2346 N N . ILE A 1 303 ? -12.125 13.739 4.536 1.00 81.81 303 ILE A N 1
ATOM 2347 C CA . ILE A 1 303 ? -12.813 12.613 5.164 1.00 81.81 303 ILE A CA 1
ATOM 2348 C C . ILE A 1 303 ? -14.269 13.031 5.358 1.00 81.81 303 ILE A C 1
ATOM 2350 O O . ILE A 1 303 ? -14.554 13.931 6.146 1.00 81.81 303 ILE A O 1
ATOM 2354 N N . VAL A 1 304 ? -15.186 12.398 4.624 1.00 80.25 304 VAL A N 1
ATOM 2355 C CA . VAL A 1 304 ? -16.623 12.676 4.728 1.00 80.25 304 VAL A CA 1
ATOM 2356 C C . VAL A 1 304 ? -17.280 11.595 5.570 1.00 80.25 304 VAL A C 1
ATOM 2358 O O . VAL A 1 304 ? -17.310 10.423 5.188 1.00 80.25 304 VAL A O 1
ATOM 2361 N N . GLU A 1 305 ? -17.800 11.994 6.727 1.00 77.75 305 GLU A N 1
ATOM 2362 C CA . GLU A 1 305 ? -18.621 11.133 7.576 1.00 77.75 305 GLU A CA 1
ATOM 2363 C C . GLU A 1 305 ? -19.978 10.887 6.903 1.00 77.75 305 GLU A C 1
ATOM 2365 O O . GLU A 1 305 ? -20.609 11.818 6.400 1.00 77.75 305 GLU A O 1
ATOM 2370 N N . SER A 1 306 ? -20.401 9.621 6.853 1.00 62.28 306 SER A N 1
ATOM 2371 C CA . SER A 1 306 ? -21.701 9.215 6.302 1.00 62.28 306 SER A CA 1
ATOM 2372 C C . SER A 1 306 ? -22.790 9.125 7.355 1.00 62.28 306 SER A C 1
ATOM 2374 O O . SER A 1 306 ? -22.462 8.557 8.423 1.00 62.28 306 SER A O 1
#

Mean predicted aligned error: 17.78 Å

InterPro domains:
  IPR041916 Anti-sigma factor, zinc-finger domain superfamily [G3DSA:1.10.10.1320] (1-76)
  IPR051474 Anti-sigma-K/W factor [PTHR37461] (1-134)

Foldseek 3Di:
DDPPDPVVLLLVLLLCVLVVNDDPVSVVVNVVVCVVDVCSVVSNVVSNVVVVCVVVVDDPDDPDPVVVVVVVVVVVVVVDDDDDDDDDDDDPPPPPPPDDDPVVVVVVVVVVVVVVVVVVVVVVVVVVVVVVVVPDPDDDDDDDDDDDDPPPPPVVCVPQPQQVVVVQVLQVVLVVVPLPSAPFFDQDQVVLVVVVVVPDDDDQWDKDLAPFPKGWGGKYWDQRPNKTKMWTWIQGPPFGIKIKIKIFPPPDPSHPQFAQDWDWADDDVGWTKIWHDDVGIIIMIIGNDDSVVRVVSVVSIDIGRD

Radius of gyration: 25.54 Å; Cα contacts (8 Å, |Δi|>4): 336; chains: 1; bounding box: 64×77×62 Å

Organism: Acaryochloris marina (strain MBIC 11017) (NCBI:txid329726)

Sequence (306 aa):
MVDPTPHHRFEELAAGYVLGNLDSEEMAEFQQLAVEHPSLWDEVAGLQETLDLLPFALAESQPQPSARERMMQTAQTQSAEPFKASPNSQRPWAKIFGGIAVVTTVALGLQTVHFQQQLAQVRQELAEQKSLMATLPSTMPQTTPRNVVITTTDTFVNRNWQGVEQILVDHHKSLKKGPKAVDIPSNQPMELAALLRAQAPMPSAMPILSQMSSKLLGGSVCTFGKAKGVRIMYDTEHHGKVSFYQIARSQRPELPQFTPEKLYLAIQDGPGGVFWSDGEFHYAIVSDLSADELKELTSAVEIVES

Solvent-accessible surface area (backbone atoms only — not comparable to full-atom values): 18240 Å² total; per-residue (Å²): 136,79,80,72,56,72,68,57,55,52,53,50,46,35,52,26,57,71,72,69,66,52,55,78,66,55,48,50,51,45,56,53,47,42,70,78,38,62,66,51,56,56,53,36,50,54,53,45,54,56,56,70,48,46,74,76,74,48,78,87,73,76,72,58,74,66,53,58,54,48,51,53,47,52,63,58,56,75,73,72,73,82,84,76,82,80,83,88,82,95,66,99,80,67,88,83,74,84,79,66,72,70,63,57,56,56,54,56,53,56,53,53,56,55,52,52,54,53,54,53,51,55,52,50,54,51,52,50,53,52,52,57,55,73,70,51,81,90,77,81,80,93,72,83,88,77,90,86,76,71,80,68,56,76,65,68,46,67,79,37,30,72,42,57,53,49,51,53,53,49,51,56,53,28,62,75,44,56,94,63,44,39,80,45,71,34,71,44,68,71,60,44,51,56,59,47,50,77,76,37,82,65,70,71,51,46,80,40,63,75,75,52,78,49,43,53,54,18,27,34,82,44,73,53,92,89,29,46,23,37,37,39,34,33,41,29,84,88,69,45,63,36,37,40,35,46,29,41,61,52,102,60,82,67,50,61,87,52,51,77,58,75,46,61,44,71,45,90,97,48,62,14,36,39,37,28,27,82,85,59,38,38,37,34,41,38,27,78,45,54,67,68,56,48,53,54,54,63,70,31,54,40,76,43,77,111

Nearest PDB structures (foldseek):
  8z6g-assembly3_E  TM=5.861E-01  e=2.411E+00  Pseudomonas aeruginosa
  6mly-assembly3_C  TM=3.113E-01  e=1.347E+00  Bacteroides eggerthii
  7shf-assembly1_C  TM=2.270E-01  e=6.121E+00  Homo sapiens
  6vvq-assembly2_B  TM=1.643E-01  e=4.575E+00  Homo sapiens